Protein AF-A0A7S1RHA7-F1 (afdb_monomer_lite)

Structure (mmCIF, N/CA/C/O backbone):
data_AF-A0A7S1RHA7-F1
#
_entry.id   AF-A0A7S1RHA7-F1
#
loop_
_atom_site.group_PDB
_atom_site.id
_atom_site.type_symbol
_atom_site.label_atom_id
_atom_site.label_alt_id
_atom_site.label_comp_id
_atom_site.label_asym_id
_atom_site.label_entity_id
_atom_site.label_seq_id
_atom_site.pdbx_PDB_ins_code
_atom_site.Cartn_x
_atom_site.Cartn_y
_atom_site.Cartn_z
_atom_site.occupancy
_atom_site.B_iso_or_equiv
_atom_site.auth_seq_id
_atom_site.auth_comp_id
_atom_site.auth_asym_id
_atom_site.auth_atom_id
_atom_site.pdbx_PDB_model_num
ATOM 1 N N . SER A 1 1 ? 39.112 11.511 4.118 1.00 40.06 1 SER A N 1
ATOM 2 C CA . SER A 1 1 ? 37.981 11.022 3.308 1.00 40.06 1 SER A CA 1
ATOM 3 C C . SER A 1 1 ? 37.099 12.213 2.995 1.00 40.06 1 SER A C 1
ATOM 5 O O . SER A 1 1 ? 36.151 12.500 3.715 1.00 40.06 1 SER A O 1
ATOM 7 N N . GLU A 1 2 ? 37.478 12.974 1.974 1.00 27.86 2 GLU A N 1
ATOM 8 C CA . GLU A 1 2 ? 36.746 14.170 1.560 1.00 27.86 2 GLU A CA 1
ATOM 9 C C . GLU A 1 2 ? 35.748 13.812 0.462 1.00 27.86 2 GLU A C 1
ATOM 11 O O . GLU A 1 2 ? 36.103 13.224 -0.558 1.00 27.86 2 GLU A O 1
ATOM 16 N N . LYS A 1 3 ? 34.482 14.149 0.720 1.00 35.94 3 LYS A N 1
ATOM 17 C CA . LYS A 1 3 ? 33.436 14.277 -0.290 1.00 35.94 3 LYS A CA 1
ATOM 18 C C . LYS A 1 3 ? 33.749 15.511 -1.132 1.00 35.94 3 LYS A C 1
ATOM 20 O O . LYS A 1 3 ? 33.931 16.581 -0.562 1.00 35.94 3 LYS A O 1
ATOM 25 N N . ALA A 1 4 ? 33.718 15.375 -2.451 1.00 26.92 4 ALA A N 1
ATOM 26 C CA . ALA A 1 4 ? 33.567 16.513 -3.345 1.00 26.92 4 ALA A CA 1
ATOM 27 C C . ALA A 1 4 ? 32.155 16.472 -3.943 1.00 26.92 4 ALA A C 1
ATOM 29 O O . ALA A 1 4 ? 31.814 15.565 -4.703 1.00 26.92 4 ALA A O 1
ATOM 30 N N . GLU A 1 5 ? 31.328 17.433 -3.529 1.00 33.53 5 GLU A N 1
ATOM 31 C CA . GLU A 1 5 ? 30.130 17.862 -4.249 1.00 33.53 5 GLU A CA 1
ATOM 32 C C . GLU A 1 5 ? 30.554 18.414 -5.614 1.00 33.53 5 GLU A C 1
ATOM 34 O O . GLU A 1 5 ? 31.415 19.287 -5.689 1.00 33.53 5 GLU A O 1
ATOM 39 N N . ALA A 1 6 ? 29.948 17.919 -6.693 1.00 27.52 6 ALA A N 1
ATOM 40 C CA . ALA A 1 6 ? 30.066 18.539 -8.005 1.00 27.52 6 ALA A CA 1
ATOM 41 C C . ALA A 1 6 ? 28.875 19.482 -8.201 1.00 27.52 6 ALA A C 1
ATOM 43 O O . ALA A 1 6 ? 27.743 19.051 -8.428 1.00 27.52 6 ALA A O 1
ATOM 44 N N . THR A 1 7 ? 29.143 20.776 -8.073 1.00 29.00 7 THR A N 1
ATOM 45 C CA . THR A 1 7 ? 28.256 21.864 -8.473 1.00 29.00 7 THR A CA 1
ATOM 46 C C . THR A 1 7 ? 28.074 21.865 -9.989 1.00 29.00 7 THR A C 1
ATOM 48 O O . THR A 1 7 ? 29.026 21.742 -10.758 1.00 29.00 7 THR A O 1
ATOM 51 N N . ALA A 1 8 ? 26.822 22.012 -10.422 1.00 33.88 8 ALA A N 1
ATOM 52 C CA . ALA A 1 8 ? 26.479 22.254 -11.812 1.00 33.88 8 ALA A CA 1
ATOM 53 C C . ALA A 1 8 ? 26.854 23.695 -12.181 1.00 33.88 8 ALA A C 1
ATOM 55 O O . ALA A 1 8 ? 26.138 24.629 -11.828 1.00 33.88 8 ALA A O 1
ATOM 56 N N . GLU A 1 9 ? 27.951 23.872 -12.915 1.00 28.20 9 GLU A N 1
ATOM 57 C CA . GLU A 1 9 ? 28.200 25.096 -13.671 1.00 28.20 9 GLU A CA 1
ATOM 58 C C . GLU A 1 9 ? 28.134 24.824 -15.175 1.00 28.20 9 GLU A C 1
ATOM 60 O O . GLU A 1 9 ? 28.798 23.953 -15.737 1.00 28.20 9 GLU A O 1
ATOM 65 N N . SER A 1 10 ? 27.254 25.600 -15.802 1.00 39.56 10 SER A N 1
ATOM 66 C CA . SER A 1 10 ? 27.075 25.759 -17.236 1.00 39.56 10 SER A CA 1
ATOM 67 C C . SER A 1 10 ? 28.359 26.280 -17.880 1.00 39.56 10 SER A C 1
ATOM 69 O O . SER A 1 10 ? 28.857 27.326 -17.474 1.00 39.56 10 SER A O 1
ATOM 71 N N . LEU A 1 11 ? 28.802 25.645 -18.966 1.00 32.91 11 LEU A N 1
ATOM 72 C CA . LEU A 1 11 ? 29.669 26.280 -19.956 1.00 32.91 11 LEU A CA 1
ATOM 73 C C . LEU A 1 11 ? 29.315 25.774 -21.355 1.00 32.91 11 LEU A C 1
ATOM 75 O O . LEU A 1 11 ? 29.753 24.725 -21.825 1.00 32.91 11 LEU A O 1
ATOM 79 N N . VAL A 1 12 ? 28.462 26.572 -21.992 1.00 40.19 12 VAL A N 1
ATOM 80 C CA . VAL A 1 12 ? 28.358 26.698 -23.440 1.00 40.19 12 VAL A CA 1
ATOM 81 C C . VAL A 1 12 ? 29.678 27.302 -23.912 1.00 40.19 12 VAL A C 1
ATOM 83 O O . VAL A 1 12 ? 29.910 28.474 -23.660 1.00 40.19 12 VAL A O 1
ATOM 86 N N . ASP A 1 13 ? 30.547 26.504 -24.532 1.00 33.25 13 ASP A N 1
ATOM 87 C CA . ASP A 1 13 ? 31.394 26.955 -25.645 1.00 33.25 13 ASP A CA 1
ATOM 88 C C . ASP A 1 13 ? 32.198 25.793 -26.248 1.00 33.25 13 ASP A C 1
ATOM 90 O O . ASP A 1 13 ? 33.355 25.525 -25.938 1.00 33.25 13 ASP A O 1
ATOM 94 N N . ALA A 1 14 ? 31.558 25.114 -27.192 1.00 36.00 14 ALA A N 1
ATOM 95 C CA . ALA A 1 14 ? 32.201 24.662 -28.414 1.00 36.00 14 ALA A CA 1
ATOM 96 C C . ALA A 1 14 ? 31.172 24.899 -29.523 1.00 36.00 14 ALA A C 1
ATOM 98 O O . ALA A 1 14 ? 29.996 24.583 -29.348 1.00 36.00 14 ALA A O 1
ATOM 99 N N . LYS A 1 15 ? 31.583 25.515 -30.636 1.00 34.91 15 LYS A N 1
ATOM 100 C CA . LYS A 1 15 ? 30.740 25.868 -31.794 1.00 34.91 15 LYS A CA 1
ATOM 101 C C . LYS A 1 15 ? 30.152 24.632 -32.498 1.00 34.91 15 LYS A C 1
ATOM 103 O O . LYS A 1 15 ? 30.536 24.286 -33.609 1.00 34.91 15 LYS A O 1
ATOM 108 N N . GLY A 1 16 ? 29.198 23.994 -31.842 1.00 37.03 16 GLY A N 1
ATOM 109 C CA . GLY A 1 16 ? 28.430 22.840 -32.276 1.00 37.03 16 GLY A CA 1
ATOM 110 C C . GLY A 1 16 ? 27.328 22.647 -31.248 1.00 37.03 16 GLY A C 1
ATOM 111 O O . GLY A 1 16 ? 27.476 21.865 -30.316 1.00 37.03 16 GLY A O 1
ATOM 112 N N . GLY A 1 17 ? 26.266 23.452 -31.360 1.00 36.62 17 GLY A N 1
ATOM 113 C CA . GLY A 1 17 ? 25.117 23.383 -30.457 1.00 36.62 17 GLY A CA 1
ATOM 114 C C . GLY A 1 17 ? 24.523 21.975 -30.416 1.00 36.62 17 GLY A C 1
ATOM 115 O O . GLY A 1 17 ? 24.799 21.165 -31.296 1.00 36.62 17 GLY A O 1
ATOM 116 N N . LEU A 1 18 ? 23.681 21.706 -29.414 1.00 44.22 18 LEU A N 1
ATOM 117 C CA . LEU A 1 18 ? 23.005 20.422 -29.163 1.00 44.22 18 LEU A CA 1
ATOM 118 C C . LEU A 1 18 ? 22.570 19.655 -30.436 1.00 44.22 18 LEU A C 1
ATOM 120 O O . LEU A 1 18 ? 22.634 18.432 -30.451 1.00 44.22 18 LEU A O 1
ATOM 124 N N . GLY A 1 19 ? 22.193 20.358 -31.512 1.00 44.50 19 GLY A N 1
ATOM 125 C CA . GLY A 1 19 ? 21.881 19.778 -32.823 1.00 44.50 19 GLY A CA 1
ATOM 126 C C . GLY A 1 19 ? 23.004 18.954 -33.477 1.00 44.50 19 GLY A C 1
ATOM 127 O O . GLY A 1 19 ? 22.712 17.906 -34.036 1.00 44.50 19 GLY A O 1
ATOM 128 N N . ALA A 1 20 ? 24.279 19.337 -33.348 1.00 51.38 20 ALA A N 1
ATOM 129 C CA . ALA A 1 20 ? 25.404 18.595 -33.935 1.00 51.38 20 ALA A CA 1
ATOM 130 C C . ALA A 1 20 ? 25.701 17.271 -33.204 1.00 51.38 20 ALA A C 1
ATOM 132 O O . ALA A 1 20 ? 26.207 16.325 -33.804 1.00 51.38 20 ALA A O 1
ATOM 133 N N . ALA A 1 21 ? 25.373 17.183 -31.910 1.00 54.41 21 ALA A N 1
ATOM 134 C CA . ALA A 1 21 ? 25.526 15.950 -31.140 1.00 54.41 21 ALA A CA 1
ATOM 135 C C . ALA A 1 21 ? 24.436 14.919 -31.484 1.00 54.41 21 ALA A C 1
ATOM 137 O O . ALA A 1 21 ? 24.704 13.720 -31.470 1.00 54.41 21 ALA A O 1
ATOM 138 N N . VAL A 1 22 ? 23.223 15.361 -31.835 1.00 58.31 22 VAL A N 1
ATOM 139 C CA . VAL A 1 22 ? 22.115 14.461 -32.211 1.00 58.31 22 VAL A CA 1
ATOM 140 C C . VAL A 1 22 ? 22.408 13.722 -33.522 1.00 58.31 22 VAL A C 1
ATOM 142 O O . VAL A 1 22 ? 22.083 12.541 -33.638 1.00 58.31 22 VAL A O 1
ATOM 145 N N . ASP A 1 23 ? 23.101 14.362 -34.466 1.00 66.88 23 ASP A N 1
ATOM 146 C CA . ASP A 1 23 ? 23.472 13.753 -35.753 1.00 66.88 23 ASP A CA 1
ATOM 147 C C . ASP A 1 23 ? 24.528 12.638 -35.629 1.00 66.88 23 ASP A C 1
ATOM 149 O O . ASP A 1 23 ? 24.668 11.804 -36.528 1.00 66.88 23 ASP A O 1
ATOM 153 N N . LEU A 1 24 ? 25.235 12.567 -34.495 1.00 72.06 24 LEU A N 1
ATOM 154 C CA . LEU A 1 24 ? 26.227 11.529 -34.191 1.00 72.06 24 LEU A CA 1
ATOM 155 C C . LEU A 1 24 ? 25.639 10.311 -33.460 1.00 72.06 24 LEU A C 1
ATOM 157 O O . LEU A 1 24 ? 26.327 9.296 -33.324 1.00 72.06 24 LEU A O 1
ATOM 161 N N . ALA A 1 25 ? 24.389 10.384 -32.991 1.00 81.31 25 ALA A N 1
ATOM 162 C CA . ALA A 1 25 ? 23.770 9.312 -32.220 1.00 81.31 25 ALA A CA 1
ATOM 163 C C . ALA A 1 25 ? 23.576 8.041 -33.077 1.00 81.31 25 ALA A C 1
ATOM 165 O O . ALA A 1 25 ? 23.012 8.123 -34.180 1.00 81.31 25 ALA A O 1
ATOM 166 N N . PRO A 1 26 ? 23.961 6.845 -32.585 1.00 85.75 26 PRO A N 1
ATOM 167 C CA . PRO A 1 26 ? 23.603 5.590 -33.240 1.00 85.75 26 PRO A CA 1
ATOM 168 C C . PRO A 1 26 ? 22.083 5.456 -33.402 1.00 85.75 26 PRO A C 1
ATOM 170 O O . PRO A 1 26 ? 21.297 6.091 -32.693 1.00 85.75 26 PRO A O 1
ATOM 173 N N . GLU A 1 27 ? 21.639 4.632 -34.349 1.00 84.12 27 GLU A N 1
ATOM 174 C CA . GLU A 1 27 ? 20.218 4.559 -34.698 1.00 84.12 27 GLU A CA 1
ATOM 175 C C . GLU A 1 27 ? 19.321 4.169 -33.502 1.00 84.12 27 GLU A C 1
ATOM 177 O O . GLU A 1 27 ? 19.431 3.093 -32.898 1.00 84.12 27 GLU A O 1
ATOM 182 N N . GLY A 1 28 ? 18.388 5.063 -33.164 1.00 83.75 28 GLY A N 1
ATOM 183 C CA . GLY A 1 28 ? 17.438 4.893 -32.065 1.00 83.75 28 GLY A CA 1
ATOM 184 C C . GLY A 1 28 ? 18.020 5.090 -30.663 1.00 83.75 28 GLY A C 1
ATOM 185 O O . GLY A 1 28 ? 17.359 4.711 -29.702 1.00 83.75 28 GLY A O 1
ATOM 186 N N . PHE A 1 29 ? 19.231 5.635 -30.527 1.00 90.31 29 PHE A N 1
ATOM 187 C CA . PHE A 1 29 ? 19.766 6.058 -29.233 1.00 90.31 29 PHE A CA 1
ATOM 188 C C . PHE A 1 29 ? 19.339 7.496 -28.916 1.00 90.31 29 PHE A C 1
ATOM 190 O O . PHE A 1 29 ? 19.360 8.367 -29.785 1.00 90.31 29 PHE A O 1
ATOM 197 N N . ALA A 1 30 ? 18.980 7.745 -27.658 1.00 86.38 30 ALA A N 1
ATOM 198 C CA . ALA A 1 30 ? 18.645 9.064 -27.140 1.00 86.38 30 ALA A CA 1
ATOM 199 C C . ALA A 1 30 ? 19.872 9.718 -26.490 1.00 86.38 30 ALA A C 1
ATOM 201 O O . ALA A 1 30 ? 20.649 9.057 -25.798 1.00 86.38 30 ALA A O 1
ATOM 202 N N . ALA A 1 31 ? 20.046 11.026 -26.692 1.00 86.81 31 ALA A N 1
ATOM 203 C CA . ALA A 1 31 ? 21.064 11.795 -25.983 1.00 86.81 31 ALA A CA 1
ATOM 204 C C . ALA A 1 31 ? 20.721 11.867 -24.489 1.00 86.81 31 ALA A C 1
ATOM 206 O O . ALA A 1 31 ? 19.584 12.160 -24.127 1.00 86.81 31 ALA A O 1
ATOM 207 N N . THR A 1 32 ? 21.703 11.620 -23.621 1.00 83.19 32 THR A N 1
ATOM 208 C CA . THR A 1 32 ? 21.490 11.669 -22.161 1.00 83.19 32 THR A CA 1
ATOM 209 C C . THR A 1 32 ? 21.756 13.052 -21.564 1.00 83.19 32 THR A C 1
ATOM 211 O O . THR A 1 32 ? 21.406 13.303 -20.417 1.00 83.19 32 THR A O 1
ATOM 214 N N . GLY A 1 33 ? 22.409 13.943 -22.321 1.00 83.44 33 GLY A N 1
ATOM 215 C CA . GLY A 1 33 ? 22.937 15.213 -21.812 1.00 83.44 33 GLY A CA 1
ATOM 216 C C . GLY A 1 33 ? 24.228 15.068 -20.994 1.00 83.44 33 GLY A C 1
ATOM 217 O O . GLY A 1 33 ? 24.794 16.075 -20.581 1.00 83.44 33 GLY A O 1
ATOM 218 N N . LEU A 1 34 ? 24.717 13.841 -20.787 1.00 85.31 34 LEU A N 1
ATOM 219 C CA . LEU A 1 34 ? 25.977 13.558 -20.102 1.00 85.31 34 LEU A CA 1
ATOM 220 C C . LEU A 1 34 ? 27.143 13.466 -21.097 1.00 85.31 34 LEU A C 1
ATOM 222 O O . LEU A 1 34 ? 26.954 13.170 -22.281 1.00 85.31 34 LEU A O 1
ATOM 226 N N . SER A 1 35 ? 28.365 13.663 -20.597 1.00 89.31 35 SER A N 1
ATOM 227 C CA . SER A 1 35 ? 29.601 13.445 -21.352 1.00 89.31 35 SER A CA 1
ATOM 228 C C . SER A 1 35 ? 30.632 12.676 -20.531 1.00 89.31 35 SER A C 1
ATOM 230 O O . SER A 1 35 ? 30.787 12.955 -19.344 1.00 89.31 35 SER A O 1
ATOM 232 N N . ALA A 1 36 ? 31.375 11.775 -21.167 1.00 88.25 36 ALA A N 1
ATOM 233 C CA . ALA A 1 36 ? 32.565 11.151 -20.597 1.00 88.25 36 ALA A CA 1
ATOM 234 C C . ALA A 1 36 ? 33.828 11.897 -21.047 1.00 88.25 36 ALA A C 1
ATOM 236 O O . ALA A 1 36 ? 33.924 12.322 -22.198 1.00 88.25 36 ALA A O 1
ATOM 237 N N . GLU A 1 37 ? 34.809 12.034 -20.160 1.00 91.75 37 GLU A N 1
ATOM 238 C CA . GLU A 1 37 ? 36.133 12.530 -20.531 1.00 91.75 37 GLU A CA 1
ATOM 239 C C . GLU A 1 37 ? 37.007 11.369 -20.998 1.00 91.75 37 GLU A C 1
ATOM 241 O O . GLU A 1 37 ? 37.151 10.355 -20.317 1.00 91.75 37 GLU A O 1
ATOM 246 N N . PHE A 1 38 ? 37.591 11.522 -22.178 1.00 86.81 38 PHE A N 1
ATOM 247 C CA . PHE A 1 38 ? 38.566 10.600 -22.734 1.00 86.81 38 PHE A CA 1
ATOM 248 C C . PHE A 1 38 ? 39.895 11.327 -22.865 1.00 86.81 38 PHE A C 1
ATOM 250 O O . PHE A 1 38 ? 39.944 12.433 -23.409 1.00 86.81 38 PHE A O 1
ATOM 257 N N . SER A 1 39 ? 40.969 10.691 -22.408 1.00 89.88 39 SER A N 1
ATOM 258 C CA . SER A 1 39 ? 42.324 11.183 -22.613 1.00 89.88 39 SER A CA 1
ATOM 259 C C . SER A 1 39 ? 43.153 10.163 -23.378 1.00 89.88 39 SER A C 1
ATOM 261 O O . SER A 1 39 ? 43.145 8.976 -23.060 1.00 89.88 39 SER A O 1
ATOM 263 N N . ASP A 1 40 ? 43.903 10.647 -24.363 1.00 86.25 40 ASP A N 1
ATOM 264 C CA . ASP A 1 40 ? 44.905 9.877 -25.105 1.00 86.25 40 ASP A CA 1
ATOM 265 C C . ASP A 1 40 ? 46.318 10.009 -24.497 1.00 86.25 40 ASP A C 1
ATOM 267 O O . ASP A 1 40 ? 47.311 9.613 -25.109 1.00 86.25 40 ASP A O 1
ATOM 271 N N . GLY A 1 41 ? 46.423 10.604 -23.302 1.00 89.19 41 GLY A N 1
ATOM 272 C CA . GLY A 1 41 ? 47.686 10.908 -22.627 1.00 89.19 41 GLY A CA 1
ATOM 273 C C . GLY A 1 41 ? 48.373 12.197 -23.097 1.00 89.19 41 GLY A C 1
ATOM 274 O O . GLY A 1 41 ? 49.409 12.557 -22.541 1.00 89.19 41 GLY A O 1
ATOM 275 N N . ARG A 1 42 ? 47.824 12.910 -24.090 1.00 89.56 42 ARG A N 1
ATOM 276 C CA . ARG A 1 42 ? 48.322 14.220 -24.567 1.00 89.56 42 ARG A CA 1
ATOM 277 C C . ARG A 1 42 ? 47.267 15.315 -24.501 1.00 89.56 42 ARG A C 1
ATOM 279 O O . ARG A 1 42 ? 47.602 16.486 -24.349 1.00 89.56 42 ARG A O 1
ATOM 286 N N . SER A 1 43 ? 46.007 14.935 -24.635 1.00 89.44 43 SER A N 1
ATOM 287 C CA . SER A 1 43 ? 44.852 15.815 -24.610 1.00 89.44 43 SER A CA 1
ATOM 288 C C . SER A 1 43 ? 43.681 15.126 -23.914 1.00 89.44 43 SER A C 1
ATOM 290 O O . SER A 1 43 ? 43.687 13.909 -23.713 1.00 89.44 43 SER A O 1
ATOM 292 N N . THR A 1 44 ? 42.675 15.913 -23.543 1.00 91.06 44 THR A N 1
ATOM 293 C CA . THR A 1 44 ? 41.402 15.409 -23.026 1.00 91.06 44 THR A CA 1
ATOM 294 C C . THR A 1 44 ? 40.284 15.941 -23.907 1.00 91.06 44 THR A C 1
ATOM 296 O O . THR A 1 44 ? 40.265 17.121 -24.253 1.00 91.06 44 THR A O 1
ATOM 299 N N . SER A 1 45 ? 39.358 15.067 -24.285 1.00 88.38 45 SER A N 1
ATOM 300 C CA . SER A 1 45 ? 38.183 15.381 -25.097 1.00 88.38 45 SER A CA 1
ATOM 301 C C . SER A 1 45 ? 36.918 14.878 -24.408 1.00 88.38 45 SER A C 1
ATOM 303 O O . SER A 1 45 ? 36.940 13.847 -23.737 1.00 88.38 45 SER A O 1
ATOM 305 N N . LYS A 1 46 ? 35.800 15.589 -24.589 1.00 89.88 46 LYS A N 1
ATOM 306 C CA . LYS A 1 46 ? 34.491 15.185 -24.059 1.00 89.88 46 LYS A CA 1
ATOM 307 C C . LYS A 1 46 ? 33.699 14.417 -25.112 1.00 89.88 46 LYS A C 1
ATOM 309 O O . LYS A 1 46 ? 33.459 14.925 -26.204 1.00 89.88 46 LYS A O 1
ATOM 314 N N . PHE A 1 47 ? 33.266 13.215 -24.758 1.00 91.12 47 PHE A N 1
ATOM 315 C CA . PHE A 1 47 ? 32.443 12.341 -25.584 1.00 91.12 47 PHE A CA 1
ATOM 316 C C . PHE A 1 47 ? 30.997 12.389 -25.087 1.00 91.12 47 PHE A C 1
ATOM 318 O O . PHE A 1 47 ? 30.767 12.076 -23.919 1.00 91.12 47 PHE A O 1
ATOM 325 N N . PRO A 1 48 ? 30.012 12.765 -25.921 1.00 90.44 48 PRO A N 1
ATOM 326 C CA . PRO A 1 48 ? 28.609 12.718 -25.523 1.00 90.44 48 PRO A CA 1
ATOM 327 C C . PRO A 1 48 ? 28.154 11.273 -25.280 1.00 90.44 48 PRO A C 1
ATOM 329 O O . PRO A 1 48 ? 28.535 10.359 -26.013 1.00 90.44 48 PRO A O 1
ATOM 332 N N . ILE A 1 49 ? 27.319 11.071 -24.261 1.00 90.06 49 ILE A N 1
ATOM 333 C CA . ILE A 1 49 ? 26.756 9.761 -23.919 1.00 90.06 49 ILE A CA 1
ATOM 334 C C . ILE A 1 49 ? 25.343 9.647 -24.488 1.00 90.06 49 ILE A C 1
ATOM 336 O O . ILE A 1 49 ? 24.463 10.468 -24.200 1.00 90.06 49 ILE A O 1
ATOM 340 N N . PHE A 1 50 ? 25.110 8.570 -25.234 1.00 91.50 50 PHE A N 1
ATOM 341 C CA . PHE A 1 50 ? 23.796 8.194 -25.741 1.00 91.50 50 PHE A CA 1
ATOM 342 C C . PHE A 1 50 ? 23.346 6.877 -25.113 1.00 91.50 50 PHE A C 1
ATOM 344 O O . PHE A 1 50 ? 24.170 6.007 -24.830 1.00 91.50 50 PHE A O 1
ATOM 351 N N . ARG A 1 51 ? 22.038 6.712 -24.923 1.00 88.19 51 ARG A N 1
ATOM 352 C CA . ARG A 1 51 ? 21.442 5.518 -24.319 1.00 88.19 51 ARG A CA 1
ATOM 353 C C . ARG A 1 51 ? 20.332 4.957 -25.198 1.00 88.19 51 ARG A C 1
ATOM 355 O O . ARG A 1 51 ? 19.541 5.705 -25.770 1.00 88.19 51 ARG A O 1
ATOM 362 N N . LYS A 1 52 ? 20.260 3.632 -25.260 1.00 87.50 52 LYS A N 1
ATOM 363 C CA . LYS A 1 52 ? 19.131 2.879 -25.800 1.00 87.50 52 LYS A CA 1
ATOM 364 C C . LYS A 1 52 ? 18.938 1.643 -24.944 1.00 87.50 52 LYS A C 1
ATOM 366 O O . LYS A 1 52 ? 19.906 0.936 -24.674 1.00 87.50 52 LYS A O 1
ATOM 371 N N . ASP A 1 53 ? 17.699 1.398 -24.551 1.00 82.50 53 ASP A N 1
ATOM 372 C CA . ASP A 1 53 ? 17.340 0.182 -23.838 1.00 82.50 53 ASP A CA 1
ATOM 373 C C . ASP A 1 53 ? 17.003 -0.903 -24.869 1.00 82.50 53 ASP A C 1
ATOM 375 O O . ASP A 1 53 ? 16.377 -0.637 -25.901 1.00 82.50 53 ASP A O 1
ATOM 379 N N . PHE A 1 54 ? 17.455 -2.127 -24.612 1.00 78.12 54 PHE A N 1
ATOM 380 C CA . PHE A 1 54 ? 17.220 -3.275 -25.479 1.00 78.12 54 PHE A CA 1
ATOM 381 C C . PHE A 1 54 ? 16.518 -4.377 -24.696 1.00 78.12 54 PHE A C 1
ATOM 383 O O . PHE A 1 54 ? 16.799 -4.602 -23.524 1.00 78.12 54 PHE A O 1
ATOM 390 N N . THR A 1 55 ? 15.638 -5.117 -25.367 1.00 69.56 55 THR A N 1
ATOM 391 C CA . THR A 1 55 ? 15.110 -6.367 -24.814 1.00 69.56 55 THR A CA 1
ATOM 392 C C . THR A 1 55 ? 16.215 -7.415 -24.722 1.00 69.56 55 THR A C 1
ATOM 394 O O . THR A 1 55 ? 17.088 -7.461 -25.591 1.00 69.56 55 THR A O 1
ATOM 397 N N . ALA A 1 56 ? 16.127 -8.306 -23.730 1.00 66.88 56 ALA A N 1
ATOM 398 C CA . ALA A 1 56 ? 17.041 -9.436 -23.596 1.00 66.88 56 ALA A CA 1
ATOM 399 C C . ALA A 1 56 ? 17.145 -10.245 -24.903 1.00 66.88 56 ALA A C 1
ATOM 401 O O . ALA A 1 56 ? 16.136 -10.535 -25.554 1.00 66.88 56 ALA A O 1
ATOM 402 N N . GLY A 1 57 ? 18.372 -10.611 -25.278 1.00 75.19 57 GLY A N 1
ATOM 403 C CA . GLY A 1 57 ? 18.668 -11.343 -26.507 1.00 75.19 57 GLY A CA 1
ATOM 404 C C . GLY A 1 57 ? 19.823 -10.731 -27.296 1.00 75.19 57 GLY A C 1
ATOM 405 O O . GLY A 1 57 ? 20.627 -9.963 -26.772 1.00 75.19 57 GLY A O 1
ATOM 406 N N . GLN A 1 58 ? 19.925 -11.096 -28.577 1.00 85.62 58 GLN A N 1
ATOM 407 C CA . GLN A 1 58 ? 20.971 -10.564 -29.444 1.00 85.62 58 GLN A CA 1
ATOM 408 C C . GLN A 1 58 ? 20.692 -9.095 -29.786 1.00 85.62 58 GLN A C 1
ATOM 410 O O . GLN A 1 58 ? 19.743 -8.783 -30.502 1.00 85.62 58 GLN A O 1
ATOM 415 N N . VAL A 1 59 ? 21.572 -8.205 -29.329 1.00 87.50 59 VAL A N 1
ATOM 416 C CA . VAL A 1 59 ? 21.513 -6.770 -29.618 1.00 87.50 59 VAL A CA 1
ATOM 417 C C . VAL A 1 59 ? 22.338 -6.439 -30.860 1.00 87.50 59 VAL A C 1
ATOM 419 O O . VAL A 1 59 ? 23.491 -6.852 -30.983 1.00 87.50 59 VAL A O 1
ATOM 422 N N . ARG A 1 60 ? 21.749 -5.676 -31.789 1.00 89.38 60 ARG A N 1
ATOM 423 C CA . ARG A 1 60 ? 22.431 -5.123 -32.967 1.00 89.38 60 ARG A CA 1
ATOM 424 C C . ARG A 1 60 ? 22.030 -3.663 -33.156 1.00 89.38 60 ARG A C 1
ATOM 426 O O . ARG A 1 60 ? 20.852 -3.326 -33.068 1.00 89.38 60 ARG A O 1
ATOM 433 N N . PHE A 1 61 ? 23.004 -2.812 -33.443 1.00 90.75 61 PHE A N 1
ATOM 434 C CA . PHE A 1 61 ? 22.799 -1.423 -33.844 1.00 90.75 61 PHE A CA 1
ATOM 435 C C . PHE A 1 61 ? 23.948 -0.984 -34.753 1.00 90.75 61 PHE A C 1
ATOM 437 O O . PHE A 1 61 ? 24.983 -1.650 -34.819 1.00 90.75 61 PHE A O 1
ATOM 444 N N . GLN A 1 62 ? 23.751 0.120 -35.470 1.00 88.81 62 GLN A N 1
ATOM 445 C CA . GLN A 1 62 ? 24.748 0.683 -36.372 1.00 88.81 62 GLN A CA 1
ATOM 446 C C . GLN A 1 62 ? 25.038 2.136 -35.999 1.00 88.81 62 GLN A C 1
ATOM 448 O O . GLN A 1 62 ? 24.141 2.898 -35.625 1.00 88.81 62 GLN A O 1
ATOM 453 N N . PHE A 1 63 ? 26.309 2.513 -36.113 1.00 88.06 63 PHE A N 1
ATOM 454 C CA . PHE A 1 63 ? 26.712 3.912 -36.114 1.00 88.06 63 PHE A CA 1
ATOM 455 C C . PHE A 1 63 ? 26.370 4.519 -37.475 1.00 88.06 63 PHE A C 1
ATOM 457 O O . PHE A 1 63 ? 26.549 3.871 -38.505 1.00 88.06 63 PHE A O 1
ATOM 464 N N . ARG A 1 64 ? 25.885 5.765 -37.489 1.00 87.06 64 ARG A N 1
ATOM 465 C CA . ARG A 1 64 ? 25.460 6.442 -38.729 1.00 87.06 64 ARG A CA 1
ATOM 466 C C . ARG A 1 64 ? 26.624 6.778 -39.662 1.00 87.06 64 ARG A C 1
ATOM 468 O O . ARG A 1 64 ? 26.425 6.957 -40.857 1.00 87.06 64 ARG A O 1
ATOM 475 N N . GLN A 1 65 ? 27.827 6.870 -39.109 1.00 85.56 65 GLN A N 1
ATOM 476 C CA . GLN A 1 65 ? 29.064 7.119 -39.832 1.00 85.56 65 GLN A CA 1
ATOM 477 C C . GLN A 1 65 ? 30.253 6.562 -39.037 1.00 85.56 65 GLN A C 1
ATOM 479 O O . GLN A 1 65 ? 30.113 6.333 -37.832 1.00 85.56 65 GLN A O 1
ATOM 484 N N . PRO A 1 66 ? 31.422 6.357 -39.669 1.00 87.31 66 PRO A N 1
ATOM 485 C CA . PRO A 1 66 ? 32.639 5.990 -38.954 1.00 87.31 66 PRO A CA 1
ATOM 486 C C . PRO A 1 66 ? 32.972 7.027 -37.876 1.00 87.31 66 PRO A C 1
ATOM 488 O O . PRO A 1 66 ? 33.082 8.218 -38.163 1.00 87.31 66 PRO A O 1
ATOM 491 N N . CYS A 1 67 ? 33.136 6.582 -36.633 1.00 86.31 67 CYS A N 1
ATOM 492 C CA . CYS A 1 67 ? 33.504 7.444 -35.517 1.00 86.31 67 CYS A CA 1
ATOM 493 C C . CYS A 1 67 ? 34.336 6.681 -34.483 1.00 86.31 67 CYS A C 1
ATOM 495 O O . CYS A 1 67 ? 34.361 5.450 -34.458 1.00 86.31 67 CYS A O 1
ATOM 497 N N . PHE A 1 68 ? 35.031 7.429 -33.627 1.00 84.62 68 PHE A N 1
ATOM 498 C CA . PHE A 1 68 ? 35.667 6.877 -32.438 1.00 84.62 68 PHE A CA 1
ATOM 499 C C . PHE A 1 68 ? 34.627 6.844 -31.314 1.00 84.62 68 PHE A C 1
ATOM 501 O O . PHE A 1 68 ? 34.096 7.890 -30.943 1.00 84.62 68 PHE A O 1
ATOM 508 N N . ALA A 1 69 ? 34.293 5.657 -30.810 1.00 88.69 69 ALA A N 1
ATOM 509 C CA . ALA A 1 69 ? 33.239 5.485 -29.816 1.00 88.69 69 ALA A CA 1
ATOM 510 C C . ALA A 1 69 ? 33.559 4.343 -28.847 1.00 88.69 69 ALA A C 1
ATOM 512 O O . ALA A 1 69 ? 34.116 3.317 -29.238 1.00 88.69 69 ALA A O 1
ATOM 513 N N . GLY A 1 70 ? 33.156 4.516 -27.588 1.00 89.06 70 GLY A N 1
ATOM 514 C CA . GLY A 1 70 ? 33.063 3.434 -26.612 1.00 89.06 70 GLY A CA 1
ATOM 515 C C . GLY A 1 70 ? 31.644 2.870 -26.587 1.00 89.06 70 GLY A C 1
ATOM 516 O O . GLY A 1 70 ? 30.677 3.630 -26.619 1.00 89.06 70 GLY A O 1
ATOM 517 N N . VAL A 1 71 ? 31.515 1.545 -26.524 1.00 91.06 71 VAL A N 1
ATOM 518 C CA . VAL A 1 71 ? 30.227 0.867 -26.327 1.00 91.06 71 VAL A CA 1
ATOM 519 C C . VAL A 1 71 ? 30.241 0.208 -24.959 1.00 91.06 71 VAL A C 1
ATOM 521 O O . VAL A 1 71 ? 31.081 -0.647 -24.689 1.00 91.06 71 VAL A O 1
ATOM 524 N N . PHE A 1 72 ? 29.284 0.588 -24.120 1.00 87.81 72 PHE A N 1
ATOM 525 C CA . PHE A 1 72 ? 29.063 -0.017 -22.815 1.00 87.81 72 PHE A CA 1
ATOM 526 C C . PHE A 1 72 ? 27.749 -0.788 -22.872 1.00 87.81 72 PHE A C 1
ATOM 528 O O . PHE A 1 72 ? 26.694 -0.206 -23.125 1.00 87.81 72 PHE A O 1
ATOM 535 N N . ALA A 1 73 ? 27.821 -2.100 -22.674 1.00 86.19 73 ALA A N 1
ATOM 536 C CA . ALA A 1 73 ? 26.647 -2.918 -22.419 1.00 86.19 73 ALA A CA 1
ATOM 537 C C . ALA A 1 73 ? 26.503 -3.029 -20.904 1.00 86.19 73 ALA A C 1
ATOM 539 O O . ALA A 1 73 ? 27.375 -3.587 -20.241 1.00 86.19 73 ALA A O 1
ATOM 540 N N . MET A 1 74 ? 25.434 -2.450 -20.371 1.00 77.50 74 MET A N 1
ATOM 541 C CA . MET A 1 74 ? 25.107 -2.535 -18.954 1.00 77.50 74 MET A CA 1
ATOM 542 C C . MET A 1 74 ? 23.833 -3.351 -18.805 1.00 77.50 74 MET A C 1
ATOM 544 O O . MET A 1 74 ? 22.952 -3.289 -19.668 1.00 77.50 74 MET A O 1
ATOM 548 N N . GLU A 1 75 ? 23.742 -4.106 -17.718 1.00 71.19 75 GLU A N 1
ATOM 549 C CA . GLU A 1 75 ? 22.461 -4.649 -17.297 1.00 71.19 75 GLU A CA 1
ATOM 550 C C . GLU A 1 75 ? 21.518 -3.478 -17.009 1.00 71.19 75 GLU A C 1
ATOM 552 O O . GLU A 1 75 ? 21.926 -2.439 -16.485 1.00 71.19 75 GLU A O 1
ATOM 557 N N . GLN A 1 76 ? 20.275 -3.596 -17.463 1.00 66.94 76 GLN A N 1
ATOM 558 C CA . GLN A 1 76 ? 19.306 -2.542 -17.238 1.00 66.94 76 GLN A CA 1
ATOM 559 C C . GLN A 1 76 ? 18.856 -2.637 -15.783 1.00 66.94 76 GLN A C 1
ATOM 561 O O . GLN A 1 76 ? 18.078 -3.524 -15.439 1.00 66.94 76 GLN A O 1
ATOM 566 N N . ASP A 1 77 ? 19.361 -1.731 -14.946 1.00 66.44 77 ASP A N 1
ATOM 567 C CA . ASP A 1 77 ? 18.998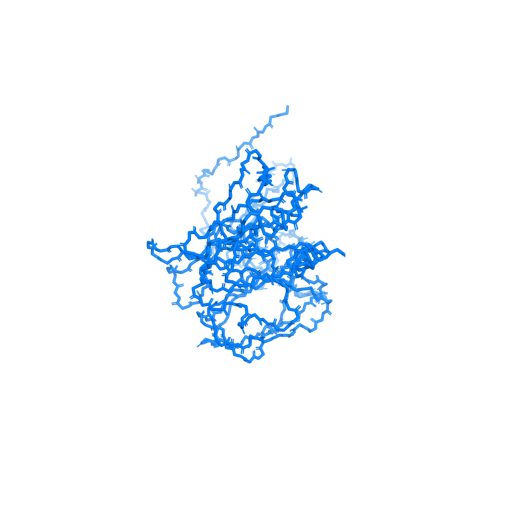 -1.682 -13.533 1.00 66.44 77 ASP A CA 1
ATOM 568 C C . ASP A 1 77 ? 17.476 -1.567 -13.359 1.00 66.44 77 ASP A C 1
ATOM 570 O O . ASP A 1 77 ? 16.807 -0.743 -13.997 1.00 66.44 77 ASP A O 1
ATOM 574 N N . GLY A 1 78 ? 16.939 -2.388 -12.458 1.00 75.88 78 GLY A N 1
ATOM 575 C CA . GLY A 1 78 ? 15.533 -2.382 -12.079 1.00 75.88 78 GLY A CA 1
ATOM 576 C C . GLY A 1 78 ? 14.645 -3.334 -12.878 1.00 75.88 78 GLY A C 1
ATOM 577 O O . GLY A 1 78 ? 15.073 -4.117 -13.726 1.00 75.88 78 GLY A O 1
ATOM 578 N N . VAL A 1 79 ? 13.354 -3.280 -12.569 1.00 88.38 79 VAL A N 1
ATOM 579 C CA . VAL A 1 79 ? 12.371 -4.240 -13.078 1.00 88.38 79 VAL A CA 1
ATOM 580 C C . VAL A 1 79 ? 12.135 -4.085 -14.572 1.00 88.38 79 VAL A C 1
ATOM 582 O O . VAL A 1 79 ? 11.784 -3.005 -15.046 1.00 88.38 79 VAL A O 1
ATOM 585 N N . GLN A 1 80 ? 12.194 -5.198 -15.301 1.00 87.88 80 GLN A N 1
ATOM 586 C CA . GLN A 1 80 ? 11.820 -5.248 -16.710 1.00 87.88 80 GLN A CA 1
ATOM 587 C C . GLN A 1 80 ? 10.461 -5.931 -16.886 1.00 87.88 80 GLN A C 1
ATOM 589 O O . GLN A 1 80 ? 10.274 -7.088 -16.498 1.00 87.88 80 GLN A O 1
ATOM 594 N N . ILE A 1 81 ? 9.521 -5.218 -17.512 1.00 92.69 81 ILE A N 1
ATOM 595 C CA . ILE A 1 81 ? 8.206 -5.736 -17.910 1.00 92.69 81 ILE A CA 1
ATOM 596 C C . ILE A 1 81 ? 7.857 -5.291 -19.331 1.00 92.69 81 ILE A C 1
ATOM 598 O O . ILE A 1 81 ? 8.293 -4.235 -19.787 1.00 92.69 81 ILE A O 1
ATOM 602 N N . ARG A 1 82 ? 7.050 -6.087 -20.032 1.00 92.31 82 ARG A N 1
ATOM 603 C CA . ARG A 1 82 ? 6.515 -5.766 -21.367 1.00 92.31 82 ARG A CA 1
ATOM 604 C C . ARG A 1 82 ? 5.078 -6.260 -21.526 1.00 92.31 82 ARG A C 1
ATOM 606 O O . ARG A 1 82 ? 4.511 -6.791 -20.580 1.00 92.31 82 ARG A O 1
ATOM 613 N N . ASP A 1 83 ? 4.511 -6.112 -22.724 1.00 92.88 83 ASP A N 1
ATOM 614 C CA . ASP A 1 83 ? 3.179 -6.629 -23.080 1.00 92.88 83 ASP A CA 1
ATOM 615 C C . ASP A 1 83 ? 2.099 -6.208 -22.069 1.00 92.88 83 ASP A C 1
ATOM 617 O O . ASP A 1 83 ? 1.272 -7.010 -21.638 1.00 92.88 83 ASP A O 1
ATOM 621 N N . VAL A 1 84 ? 2.164 -4.949 -21.627 1.00 94.25 84 VAL A N 1
ATOM 622 C CA . VAL A 1 84 ? 1.284 -4.422 -20.585 1.00 94.25 84 VAL A CA 1
ATOM 623 C C . VAL A 1 84 ? -0.154 -4.385 -21.096 1.00 94.25 84 VAL A C 1
ATOM 625 O O . VAL A 1 84 ? -0.448 -3.805 -22.142 1.00 94.25 84 VAL A O 1
ATOM 628 N N . ILE A 1 85 ? -1.053 -4.975 -20.318 1.00 92.81 85 ILE A N 1
ATOM 629 C CA . ILE A 1 85 ? -2.500 -4.948 -20.507 1.00 92.81 85 ILE A CA 1
ATOM 630 C C . ILE A 1 85 ? -3.080 -4.166 -19.330 1.00 92.81 85 ILE A C 1
ATOM 632 O O . ILE A 1 85 ? -2.696 -4.380 -18.179 1.00 92.81 85 ILE A O 1
ATOM 636 N N . GLN A 1 86 ? -3.977 -3.226 -19.602 1.00 89.88 86 GLN A N 1
ATOM 637 C CA . GLN A 1 86 ? -4.628 -2.423 -18.571 1.00 89.88 86 GLN A CA 1
ATOM 638 C C . GLN A 1 86 ? -6.116 -2.336 -18.870 1.00 89.88 86 GLN A C 1
ATOM 640 O O . GLN A 1 86 ? -6.514 -1.875 -19.942 1.00 89.88 86 GLN A O 1
ATOM 645 N N . SER A 1 87 ? -6.931 -2.718 -17.893 1.00 90.94 87 SER A N 1
ATOM 646 C CA . SER A 1 87 ? -8.348 -2.388 -17.878 1.00 90.94 87 SER A CA 1
ATOM 647 C C . SER A 1 87 ? -8.519 -1.089 -17.102 1.00 90.94 87 SER A C 1
ATOM 649 O O . SER A 1 87 ? -8.414 -1.058 -15.876 1.00 90.94 87 SER A O 1
ATOM 651 N N . SER A 1 88 ? -8.681 0.018 -17.822 1.00 88.88 88 SER A N 1
ATOM 652 C CA . SER A 1 88 ? -8.803 1.343 -17.220 1.00 88.88 88 SER A CA 1
ATOM 653 C C . SER A 1 88 ? -9.670 2.259 -18.074 1.00 88.88 88 SER A C 1
ATOM 655 O O . SER A 1 88 ? -9.899 1.985 -19.256 1.00 88.88 88 SER A O 1
ATOM 657 N N . SER A 1 89 ? -10.061 3.400 -17.505 1.00 84.25 89 SER A N 1
ATOM 658 C CA . SER A 1 89 ? -10.814 4.445 -18.207 1.00 84.25 89 SER A CA 1
ATOM 659 C C . SER A 1 89 ? -10.106 4.979 -19.460 1.00 84.25 89 SER A C 1
ATOM 661 O O . SER A 1 89 ? -10.752 5.573 -20.323 1.00 84.25 89 SER A O 1
ATOM 663 N N . SER A 1 90 ? -8.790 4.768 -19.570 1.00 83.06 90 SER A N 1
ATOM 664 C CA . SER A 1 90 ? -7.979 5.084 -20.743 1.00 83.06 90 SER A CA 1
ATOM 665 C C . SER A 1 90 ? -7.356 3.828 -21.351 1.00 83.06 90 SER A C 1
ATOM 667 O O . SER A 1 90 ? -6.962 2.891 -20.657 1.00 83.06 90 SER A O 1
ATOM 669 N N . LYS A 1 91 ? -7.218 3.825 -22.680 1.00 80.69 91 LYS A N 1
ATOM 670 C CA . LYS A 1 91 ? -6.443 2.804 -23.407 1.00 80.69 91 LYS A CA 1
ATOM 671 C C . LYS A 1 91 ? -4.949 3.130 -23.468 1.00 80.69 91 LYS A C 1
ATOM 673 O O . LYS A 1 91 ? -4.174 2.315 -23.958 1.00 80.69 91 LYS A O 1
ATOM 678 N N . GLN A 1 92 ? -4.553 4.323 -23.029 1.00 88.69 92 GLN A N 1
ATOM 679 C CA . GLN A 1 92 ? -3.159 4.744 -22.993 1.00 88.69 92 GLN A CA 1
ATOM 680 C C . GLN A 1 92 ? -2.532 4.365 -21.655 1.00 88.69 92 GLN A C 1
ATOM 682 O O . GLN A 1 92 ? -3.161 4.474 -20.601 1.00 88.69 92 GLN A O 1
ATOM 687 N N . PHE A 1 93 ? -1.272 3.951 -21.712 1.00 92.44 93 PHE A N 1
ATOM 688 C CA . PHE A 1 93 ? -0.459 3.712 -20.534 1.00 92.44 93 PHE A CA 1
ATOM 689 C C . PHE A 1 93 ? 0.984 4.131 -20.799 1.00 92.44 93 PHE A C 1
ATOM 691 O O . PHE A 1 93 ? 1.433 4.184 -21.944 1.00 92.44 93 PHE A O 1
ATOM 698 N N . GLU A 1 94 ? 1.713 4.371 -19.720 1.00 92.94 94 GLU A N 1
ATOM 699 C CA . GLU A 1 94 ? 3.144 4.618 -19.728 1.00 92.94 94 GLU A CA 1
ATOM 700 C C . GLU A 1 94 ? 3.808 3.847 -18.589 1.00 92.94 94 GLU A C 1
ATOM 702 O O . GLU A 1 94 ? 3.266 3.740 -17.486 1.00 92.94 94 GLU A O 1
ATOM 707 N N . LEU A 1 95 ? 4.997 3.313 -18.858 1.00 92.50 95 LEU A N 1
ATOM 708 C CA . LEU A 1 95 ? 5.853 2.737 -17.830 1.00 92.50 95 LEU A CA 1
ATOM 709 C C . LEU A 1 95 ? 6.770 3.829 -17.298 1.00 92.50 95 LEU A C 1
ATOM 711 O O . LEU A 1 95 ? 7.587 4.373 -18.038 1.00 92.50 95 LEU A O 1
ATOM 715 N N . VAL A 1 96 ? 6.621 4.145 -16.018 1.00 92.81 96 VAL A N 1
ATOM 716 C CA . VAL A 1 96 ? 7.386 5.199 -15.354 1.00 92.81 96 VAL A CA 1
ATOM 717 C C . VAL A 1 96 ? 8.344 4.559 -14.363 1.00 92.81 96 VAL A C 1
ATOM 719 O O . VAL A 1 96 ? 7.924 3.764 -13.525 1.00 92.81 96 VAL A O 1
ATOM 722 N N . ASP A 1 97 ? 9.624 4.909 -14.439 1.00 90.62 97 ASP A N 1
ATOM 723 C CA . ASP A 1 97 ? 10.588 4.533 -13.408 1.00 90.62 97 ASP A CA 1
ATOM 724 C C . ASP A 1 97 ? 10.218 5.170 -12.073 1.00 90.62 97 ASP A C 1
ATOM 726 O O . ASP A 1 97 ? 10.016 6.386 -11.973 1.00 90.62 97 ASP A O 1
ATOM 730 N N . VAL A 1 98 ? 10.125 4.346 -11.033 1.00 90.06 98 VAL A N 1
ATOM 731 C CA . VAL A 1 98 ? 9.796 4.835 -9.700 1.00 90.06 98 VAL A CA 1
ATOM 732 C C . VAL A 1 98 ? 11.056 5.369 -9.041 1.00 90.06 98 VAL A C 1
ATOM 734 O O . VAL A 1 98 ? 11.929 4.624 -8.585 1.00 90.06 98 VAL A O 1
ATOM 737 N N . ASN A 1 99 ? 11.107 6.692 -8.959 1.00 80.69 99 ASN A N 1
ATOM 738 C CA . ASN A 1 99 ? 12.049 7.413 -8.121 1.00 80.69 99 ASN A CA 1
ATOM 739 C C . ASN A 1 99 ? 11.412 7.714 -6.757 1.00 80.69 99 ASN A C 1
ATOM 741 O O . ASN A 1 99 ? 10.189 7.753 -6.617 1.00 80.69 99 ASN A O 1
ATOM 745 N N . ILE A 1 100 ? 12.247 7.906 -5.731 1.00 78.44 100 ILE A N 1
ATOM 746 C CA . ILE A 1 100 ? 11.765 8.295 -4.400 1.00 78.44 100 ILE A CA 1
ATOM 747 C C . ILE A 1 100 ? 11.083 9.669 -4.456 1.00 78.44 100 ILE A C 1
ATOM 749 O O . ILE A 1 100 ? 11.500 10.542 -5.216 1.00 78.44 100 ILE A O 1
ATOM 753 N N . GLY A 1 101 ? 10.062 9.876 -3.623 1.00 86.50 101 GLY A N 1
ATOM 754 C CA . GLY A 1 101 ? 9.391 11.171 -3.489 1.00 86.50 101 GLY A CA 1
ATOM 755 C C . GLY A 1 101 ? 8.006 11.195 -4.124 1.00 86.50 101 GLY A C 1
ATOM 756 O O . GLY A 1 101 ? 7.022 11.064 -3.399 1.00 86.50 101 GLY A O 1
ATOM 757 N N . SER A 1 102 ? 7.901 11.373 -5.442 1.00 90.19 102 SER A N 1
ATOM 758 C CA . SER A 1 102 ? 6.601 11.475 -6.117 1.00 90.19 102 SER A CA 1
ATOM 759 C C . SER A 1 102 ? 6.575 10.865 -7.515 1.00 90.19 102 SER A C 1
ATOM 761 O O . SER A 1 102 ? 7.579 10.832 -8.226 1.00 90.19 102 SER A O 1
ATOM 763 N N . VAL A 1 103 ? 5.392 10.399 -7.920 1.00 93.62 103 VAL A N 1
ATOM 764 C CA . VAL A 1 103 ? 5.106 9.961 -9.291 1.00 93.62 103 VAL A CA 1
ATOM 765 C C . VAL A 1 103 ? 3.745 10.497 -9.733 1.00 93.62 103 VAL A C 1
ATOM 767 O O . VAL A 1 103 ? 2.770 10.463 -8.981 1.00 93.62 103 VAL A O 1
ATOM 770 N N . ARG A 1 104 ? 3.656 10.993 -10.971 1.00 94.25 104 ARG A N 1
ATOM 771 C CA . ARG A 1 104 ? 2.377 11.415 -11.564 1.00 94.25 104 ARG A CA 1
ATOM 772 C C . ARG A 1 104 ? 1.447 10.208 -11.682 1.00 94.25 104 ARG A C 1
ATOM 774 O O . ARG A 1 104 ? 1.854 9.177 -12.207 1.00 94.25 104 ARG A O 1
ATOM 781 N N . TYR A 1 105 ? 0.206 10.369 -11.237 1.00 94.69 105 TYR A N 1
ATOM 782 C CA . TYR A 1 105 ? -0.750 9.278 -11.054 1.00 94.69 105 TYR A CA 1
ATOM 783 C C . TYR A 1 105 ? -1.300 8.701 -12.364 1.00 94.69 105 TYR A C 1
ATOM 785 O O . TYR A 1 105 ? -1.346 7.485 -12.534 1.00 94.69 105 TYR A O 1
ATOM 793 N N . CYS A 1 106 ? -1.722 9.563 -13.288 1.00 93.50 106 CYS A N 1
ATOM 794 C CA . CYS A 1 106 ? -2.425 9.159 -14.507 1.00 93.50 106 CYS A CA 1
ATOM 795 C C . CYS A 1 106 ? -1.951 9.943 -15.732 1.00 93.50 106 CYS A C 1
ATOM 797 O O . CYS A 1 106 ? -1.348 11.014 -15.604 1.00 93.50 106 CYS A O 1
ATOM 799 N N . VAL A 1 107 ? -2.253 9.427 -16.921 1.00 92.56 107 VAL A N 1
ATOM 800 C CA . VAL A 1 107 ? -1.842 10.033 -18.200 1.00 92.56 107 VAL A CA 1
ATOM 801 C C . VAL A 1 107 ? -2.669 11.268 -18.571 1.00 92.56 107 VAL A C 1
ATOM 803 O O . VAL A 1 107 ? -2.162 12.175 -19.220 1.00 92.56 107 VAL A O 1
ATOM 806 N N . GLU A 1 108 ? -3.913 11.374 -18.107 1.00 91.25 108 GLU A N 1
ATOM 807 C CA . GLU A 1 108 ? -4.850 12.427 -18.527 1.00 91.25 108 GLU A CA 1
ATOM 808 C C . GLU A 1 108 ? -4.686 13.733 -17.746 1.00 91.25 108 GLU A C 1
ATOM 810 O O . GLU A 1 108 ? -5.109 14.792 -18.207 1.00 91.25 108 GLU A O 1
ATOM 815 N N . ARG A 1 109 ? -4.105 13.669 -16.543 1.00 89.69 109 ARG A N 1
ATOM 816 C CA . ARG A 1 109 ? -4.012 14.815 -15.629 1.00 89.69 109 ARG A CA 1
ATOM 817 C C . ARG A 1 109 ? -2.643 14.945 -14.990 1.00 89.69 109 ARG A C 1
ATOM 819 O O . ARG A 1 109 ? -2.080 13.960 -14.517 1.00 89.69 109 ARG A O 1
ATOM 826 N N . GLU A 1 110 ? -2.134 16.170 -14.975 1.00 88.94 110 GLU A N 1
ATOM 827 C CA . GLU A 1 110 ? -0.834 16.527 -14.393 1.00 88.94 110 GLU A CA 1
ATOM 828 C C . GLU A 1 110 ? -0.920 16.885 -12.913 1.00 88.94 110 GLU A C 1
ATOM 830 O O . GLU A 1 110 ? 0.045 16.702 -12.183 1.00 88.94 110 GLU A O 1
ATOM 835 N N . ASP A 1 111 ? -2.087 17.337 -12.453 1.00 91.69 111 ASP A N 1
ATOM 836 C CA . ASP A 1 111 ? -2.309 17.778 -11.074 1.00 91.69 111 ASP A CA 1
ATOM 837 C C . ASP A 1 111 ? -2.515 16.627 -10.074 1.00 91.69 111 ASP A C 1
ATOM 839 O O . ASP A 1 111 ? -2.744 16.877 -8.890 1.00 91.69 111 ASP A O 1
ATOM 843 N N . LEU A 1 112 ? -2.473 15.377 -10.549 1.00 94.31 112 LEU A N 1
ATOM 844 C CA . LEU A 1 112 ? -2.680 14.170 -9.752 1.00 94.31 112 LEU A CA 1
ATOM 845 C C . LEU A 1 112 ? -1.361 13.421 -9.583 1.00 94.31 112 LEU A C 1
ATOM 847 O O . LEU A 1 112 ? -0.742 12.997 -10.565 1.00 94.31 112 LEU A O 1
ATOM 851 N N . GLN A 1 113 ? -0.953 13.203 -8.339 1.00 95.31 113 GLN A N 1
ATOM 852 C CA . GLN A 1 113 ? 0.329 12.577 -8.030 1.00 95.31 113 GLN A CA 1
ATOM 853 C C . GLN A 1 113 ? 0.252 11.717 -6.775 1.00 95.31 113 GLN A C 1
ATOM 855 O O . GLN A 1 113 ? -0.393 12.078 -5.791 1.00 95.31 113 GLN A O 1
ATOM 860 N N . PHE A 1 114 ? 0.971 10.601 -6.796 1.00 96.00 114 PHE A N 1
ATOM 861 C CA . PHE A 1 114 ? 1.408 9.974 -5.564 1.00 96.00 114 PHE A CA 1
ATOM 862 C C . PHE A 1 114 ? 2.600 10.751 -5.018 1.00 96.00 114 PHE A C 1
ATOM 864 O O . PHE A 1 114 ? 3.536 11.056 -5.756 1.00 96.00 114 PHE A O 1
ATOM 871 N N . VAL A 1 115 ? 2.565 11.070 -3.733 1.00 94.44 115 VAL A N 1
ATOM 872 C CA . VAL A 1 115 ? 3.630 11.751 -2.995 1.00 94.44 115 VAL A CA 1
ATOM 873 C C . VAL A 1 115 ? 4.057 10.887 -1.815 1.00 94.44 115 VAL A C 1
ATOM 875 O O . VAL A 1 115 ? 3.367 9.940 -1.439 1.00 94.44 115 VAL A O 1
ATOM 878 N N . ASN A 1 116 ? 5.219 11.195 -1.244 1.00 91.00 116 ASN A N 1
ATOM 879 C CA . ASN A 1 116 ? 5.837 10.404 -0.179 1.00 91.00 116 ASN A CA 1
ATOM 880 C C . ASN A 1 116 ? 5.987 8.917 -0.556 1.00 91.00 116 ASN A C 1
ATOM 882 O O . ASN A 1 116 ? 5.831 8.030 0.282 1.00 91.00 116 ASN A O 1
ATOM 886 N N . VAL A 1 117 ? 6.282 8.637 -1.831 1.00 93.50 117 VAL A N 1
ATOM 887 C CA . VAL A 1 117 ? 6.487 7.272 -2.326 1.00 93.50 117 VAL A CA 1
ATOM 888 C C . VAL A 1 117 ? 7.713 6.678 -1.631 1.00 93.50 117 VAL A C 1
ATOM 890 O O . VAL A 1 117 ? 8.832 7.178 -1.782 1.00 93.50 117 VAL A O 1
ATOM 893 N N . ALA A 1 118 ? 7.482 5.631 -0.836 1.00 91.31 118 ALA A N 1
ATOM 894 C CA . ALA A 1 118 ? 8.491 5.014 0.016 1.00 91.31 118 ALA A CA 1
ATOM 895 C C . ALA A 1 118 ? 9.644 4.382 -0.783 1.00 91.31 118 ALA A C 1
ATOM 897 O O . ALA A 1 118 ? 9.477 3.922 -1.913 1.00 91.31 118 ALA A O 1
ATOM 898 N N . GLY A 1 119 ? 10.817 4.284 -0.148 1.00 89.88 119 GLY A N 1
ATOM 899 C CA . GLY A 1 119 ? 12.031 3.745 -0.770 1.00 89.88 119 GLY A CA 1
ATOM 900 C C . GLY A 1 119 ? 11.903 2.311 -1.292 1.00 89.88 119 GLY A C 1
ATOM 901 O O . GLY A 1 119 ? 12.583 1.972 -2.253 1.00 89.88 119 GLY A O 1
ATOM 902 N N . LYS A 1 120 ? 10.989 1.502 -0.735 1.00 91.69 120 LYS A N 1
ATOM 903 C CA . LYS A 1 120 ? 10.747 0.118 -1.179 1.00 91.69 120 LYS A CA 1
ATOM 904 C C . LYS A 1 120 ? 10.233 -0.013 -2.615 1.00 91.69 120 LYS A C 1
ATOM 906 O O . LYS A 1 120 ? 10.284 -1.103 -3.171 1.00 91.69 120 LYS A O 1
ATOM 911 N N . TYR A 1 121 ? 9.747 1.081 -3.206 1.00 93.69 121 TYR A N 1
ATOM 912 C CA . TYR A 1 121 ? 9.303 1.110 -4.600 1.00 93.69 121 TYR A CA 1
ATOM 913 C C . TYR A 1 121 ? 10.404 1.530 -5.583 1.00 93.69 121 TYR A C 1
ATOM 915 O O . TYR A 1 121 ? 10.204 1.453 -6.793 1.00 93.69 121 TYR A O 1
ATOM 923 N N . ARG A 1 122 ? 11.556 1.997 -5.084 1.00 89.75 122 ARG A N 1
ATOM 924 C CA . ARG A 1 122 ? 12.654 2.521 -5.904 1.00 89.75 122 ARG A CA 1
ATOM 925 C C . ARG A 1 122 ? 13.194 1.446 -6.849 1.00 89.75 122 ARG A C 1
ATOM 927 O O . ARG A 1 122 ? 13.414 0.317 -6.433 1.00 89.75 122 ARG A O 1
ATOM 934 N N . GLY A 1 123 ? 13.447 1.822 -8.104 1.00 86.88 123 GLY A N 1
ATOM 935 C CA . GLY A 1 123 ? 13.946 0.895 -9.133 1.00 86.88 123 GLY A CA 1
ATOM 936 C C . GLY A 1 123 ? 12.865 -0.018 -9.724 1.00 86.88 123 GLY A C 1
ATOM 937 O O . GLY A 1 123 ? 13.141 -0.803 -10.631 1.00 86.88 123 GLY A O 1
ATOM 938 N N . GLY A 1 124 ? 11.624 0.096 -9.244 1.00 94.25 124 GLY A N 1
ATOM 939 C CA . GLY A 1 124 ? 10.460 -0.516 -9.866 1.00 94.25 124 GLY A CA 1
ATOM 940 C C . GLY A 1 124 ? 9.887 0.309 -11.019 1.00 94.25 124 GLY A C 1
ATOM 941 O O . GLY A 1 124 ? 10.347 1.408 -11.340 1.00 94.25 124 GLY A O 1
ATOM 942 N N . LYS A 1 125 ? 8.815 -0.216 -11.611 1.00 95.88 125 LYS A N 1
ATOM 943 C CA . LYS A 1 125 ? 7.984 0.445 -12.618 1.00 95.88 125 LYS A CA 1
ATOM 944 C C . LYS A 1 125 ? 6.626 0.798 -12.028 1.00 95.88 125 LYS A C 1
ATOM 946 O O . LYS A 1 125 ? 5.977 -0.030 -11.400 1.00 95.88 125 LYS A O 1
ATOM 951 N N . PHE A 1 126 ? 6.159 2.008 -12.286 1.00 96.88 126 PHE A N 1
ATOM 952 C CA . PHE A 1 126 ? 4.775 2.404 -12.086 1.00 96.88 126 PHE A CA 1
ATOM 953 C C . PHE A 1 126 ? 4.048 2.336 -13.426 1.00 96.88 126 PHE A C 1
ATOM 955 O O . PHE A 1 126 ? 4.478 2.957 -14.402 1.00 96.88 126 PHE A O 1
ATOM 962 N N . ILE A 1 127 ? 2.953 1.578 -13.481 1.00 96.25 127 ILE A N 1
ATOM 963 C CA . ILE A 1 127 ? 2.107 1.508 -14.673 1.00 96.25 127 ILE A CA 1
ATOM 964 C C . ILE A 1 127 ? 1.118 2.671 -14.611 1.00 96.25 127 ILE A C 1
ATOM 966 O O . ILE A 1 127 ? 0.041 2.577 -14.015 1.00 96.25 127 ILE A O 1
ATOM 970 N N . ARG A 1 128 ? 1.506 3.791 -15.219 1.00 94.81 128 ARG A N 1
ATOM 971 C CA . ARG A 1 128 ? 0.687 4.998 -15.295 1.00 94.81 128 ARG A CA 1
ATOM 972 C C . ARG A 1 128 ? -0.365 4.816 -16.381 1.00 94.81 128 ARG A C 1
ATOM 974 O O . ARG A 1 128 ? -0.032 4.801 -17.558 1.00 94.81 128 ARG A O 1
ATOM 981 N N . SER A 1 129 ? -1.628 4.687 -15.996 1.00 93.25 129 SER A N 1
ATOM 982 C CA . SER A 1 129 ? -2.760 4.535 -16.923 1.00 93.25 129 SER A CA 1
ATOM 983 C C . SER A 1 129 ? -3.896 5.492 -16.555 1.00 93.25 129 SER A C 1
ATOM 985 O O . SER A 1 129 ? -3.629 6.545 -15.967 1.00 93.25 129 SER A O 1
ATOM 987 N N . GLY A 1 130 ? -5.138 5.172 -16.927 1.00 93.12 130 GLY A N 1
ATOM 988 C CA . GLY A 1 130 ? -6.284 6.032 -16.658 1.00 93.12 130 GLY A CA 1
ATOM 989 C C . GLY A 1 130 ? -6.576 6.223 -15.172 1.00 93.12 130 GLY A C 1
ATOM 990 O O . GLY A 1 130 ? -6.127 5.436 -14.331 1.00 93.12 130 GLY A O 1
ATOM 991 N N . VAL A 1 131 ? -7.336 7.273 -14.849 1.00 92.88 131 VAL A N 1
ATOM 992 C CA . VAL A 1 131 ? -7.696 7.613 -13.460 1.00 92.88 131 VAL A CA 1
ATOM 993 C C . VAL A 1 131 ? -8.362 6.439 -12.745 1.00 92.88 131 VAL A C 1
ATOM 995 O O . VAL A 1 131 ? -7.970 6.114 -11.624 1.00 92.88 131 VAL A O 1
ATOM 998 N N . ASP A 1 132 ? -9.319 5.787 -13.401 1.00 94.44 132 ASP A N 1
ATOM 999 C CA . ASP A 1 132 ? -10.014 4.625 -12.858 1.00 94.44 132 ASP A CA 1
ATOM 1000 C C . ASP A 1 132 ? -9.483 3.342 -13.485 1.00 94.44 132 ASP A C 1
ATOM 1002 O O . ASP A 1 132 ? -9.248 3.274 -14.693 1.00 94.44 132 ASP A O 1
ATOM 1006 N N . LYS A 1 133 ? -9.340 2.310 -12.661 1.00 94.25 133 LYS A N 1
ATOM 1007 C CA . LYS A 1 133 ? -9.118 0.929 -13.080 1.00 94.25 133 LYS A CA 1
ATOM 1008 C C . LYS A 1 133 ? -10.459 0.213 -13.125 1.00 94.25 133 LYS A C 1
ATOM 1010 O O . LYS A 1 133 ? -11.266 0.367 -12.210 1.00 94.25 133 LYS A O 1
ATOM 1015 N N . ASP A 1 134 ? -10.692 -0.531 -14.196 1.00 94.69 134 ASP A N 1
ATOM 1016 C CA . ASP A 1 134 ? -11.910 -1.303 -14.430 1.00 94.69 134 ASP A CA 1
ATOM 1017 C C . ASP A 1 134 ? -11.710 -2.772 -14.009 1.00 94.69 134 ASP A C 1
ATOM 1019 O O . ASP A 1 134 ? -10.660 -3.163 -13.499 1.00 94.69 134 ASP A O 1
ATOM 1023 N N . THR A 1 135 ? -12.739 -3.600 -14.194 1.00 95.38 135 THR A N 1
ATOM 1024 C CA . THR A 1 135 ? -12.758 -5.006 -13.747 1.00 95.38 135 THR A CA 1
ATOM 1025 C C . THR A 1 135 ? -12.238 -6.003 -14.782 1.00 95.38 135 THR A C 1
ATOM 1027 O O . THR A 1 135 ? -12.398 -7.207 -14.603 1.00 95.38 135 THR A O 1
ATOM 1030 N N . GLY A 1 136 ? -11.692 -5.532 -15.903 1.00 94.19 136 GLY A N 1
ATOM 1031 C CA . GLY A 1 136 ? -11.074 -6.398 -16.903 1.00 94.19 136 GLY A CA 1
ATOM 1032 C C . GLY A 1 136 ? -9.617 -6.723 -16.575 1.00 94.19 136 GLY A C 1
ATOM 1033 O O . GLY A 1 136 ? -9.057 -6.276 -15.571 1.00 94.19 136 GLY A O 1
ATOM 1034 N N . ASP A 1 137 ? -8.986 -7.468 -17.479 1.00 92.62 137 ASP A N 1
ATOM 1035 C CA . ASP A 1 137 ? -7.606 -7.912 -17.311 1.00 92.62 137 ASP A CA 1
ATOM 1036 C C . ASP A 1 137 ? -6.623 -6.742 -17.199 1.00 92.62 137 ASP A C 1
ATOM 1038 O O . ASP A 1 137 ? -6.586 -5.817 -18.014 1.00 92.62 137 ASP A O 1
ATOM 1042 N N . THR A 1 138 ? -5.779 -6.832 -16.181 1.00 95.00 138 THR A N 1
ATOM 1043 C CA . THR A 1 138 ? -4.624 -5.980 -15.932 1.00 95.00 138 THR A CA 1
ATOM 1044 C C . THR A 1 138 ? -3.411 -6.888 -15.777 1.00 95.00 138 THR A C 1
ATOM 1046 O O . THR A 1 138 ? -3.445 -7.863 -15.034 1.00 95.00 138 THR A O 1
ATOM 1049 N N . GLY A 1 139 ? -2.330 -6.625 -16.497 1.00 96.19 139 GLY A N 1
ATOM 1050 C CA . GLY A 1 139 ? -1.213 -7.557 -16.530 1.00 96.19 139 GLY A CA 1
ATOM 1051 C C . GLY A 1 139 ? -0.037 -7.083 -17.358 1.00 96.19 139 GLY A C 1
ATOM 1052 O O . GLY A 1 139 ? -0.035 -5.973 -17.888 1.00 96.19 139 GLY A O 1
ATOM 1053 N N . PHE A 1 140 ? 0.978 -7.929 -17.429 1.00 97.50 140 PHE A N 1
ATOM 1054 C CA . PHE A 1 140 ? 2.220 -7.712 -18.165 1.00 97.50 140 PHE A CA 1
ATOM 1055 C C . PHE A 1 140 ? 3.011 -9.026 -18.230 1.00 97.50 140 PHE A C 1
ATOM 1057 O O . PHE A 1 140 ? 2.691 -9.999 -17.549 1.00 97.50 140 PHE A O 1
ATOM 1064 N N . THR A 1 141 ? 4.071 -9.059 -19.026 1.00 97.00 141 THR A N 1
ATOM 1065 C CA . THR A 1 141 ? 5.076 -10.126 -19.012 1.00 97.00 141 THR A CA 1
ATOM 1066 C C . THR A 1 141 ? 6.295 -9.649 -18.227 1.00 97.00 141 THR A C 1
ATOM 1068 O O . THR A 1 141 ? 6.922 -8.664 -18.620 1.00 97.00 141 THR A O 1
ATOM 1071 N N . ALA A 1 142 ? 6.639 -10.343 -17.144 1.00 95.50 142 ALA A N 1
ATOM 1072 C CA . ALA A 1 142 ? 7.830 -10.107 -16.334 1.00 95.50 142 ALA A CA 1
ATOM 1073 C C . ALA A 1 142 ? 9.003 -10.973 -16.810 1.00 95.50 142 ALA A C 1
ATOM 1075 O O . ALA A 1 142 ? 8.826 -12.158 -17.101 1.00 95.50 142 ALA A O 1
ATOM 1076 N N . PHE A 1 143 ? 10.208 -10.409 -16.878 1.00 90.38 143 PHE A N 1
ATOM 1077 C CA . PHE A 1 143 ? 11.407 -11.179 -17.240 1.00 90.38 143 PHE A CA 1
ATOM 1078 C C . PHE A 1 143 ? 12.016 -11.920 -16.043 1.00 90.38 143 PHE A C 1
ATOM 1080 O O . PHE A 1 143 ? 12.556 -13.013 -16.201 1.00 90.38 143 PHE A O 1
ATOM 1087 N N . THR A 1 144 ? 11.876 -11.353 -14.849 1.00 91.44 144 THR A N 1
ATOM 1088 C CA . THR A 1 144 ? 12.293 -11.921 -13.562 1.00 91.44 144 THR A CA 1
ATOM 1089 C C . THR A 1 144 ? 11.079 -12.038 -12.634 1.00 91.44 144 THR A C 1
ATOM 1091 O O . THR A 1 144 ? 10.024 -11.481 -12.951 1.00 91.44 144 THR A O 1
ATOM 1094 N N . PRO A 1 145 ? 11.165 -12.788 -11.520 1.00 95.88 145 PRO A N 1
ATOM 1095 C CA . PRO A 1 145 ? 10.158 -12.718 -10.466 1.00 95.88 145 PRO A CA 1
ATOM 1096 C C . PRO A 1 145 ? 9.975 -11.279 -9.967 1.00 95.88 145 PRO A C 1
ATOM 1098 O O . PRO A 1 145 ? 10.943 -10.527 -9.839 1.00 95.88 145 PRO A O 1
ATOM 1101 N N . VAL A 1 146 ? 8.732 -10.895 -9.690 1.00 97.56 146 VAL A N 1
ATOM 1102 C CA . VAL A 1 146 ? 8.357 -9.525 -9.320 1.00 97.56 146 VAL A CA 1
ATOM 1103 C C . VAL A 1 146 ? 7.406 -9.508 -8.134 1.00 97.56 146 VAL A C 1
ATOM 1105 O O . VAL A 1 146 ? 6.669 -10.463 -7.894 1.00 97.56 146 VAL A O 1
ATOM 1108 N N . THR A 1 147 ? 7.370 -8.375 -7.442 1.00 98.00 147 THR A N 1
ATOM 1109 C CA . THR A 1 147 ? 6.322 -8.047 -6.469 1.00 98.00 147 THR A CA 1
ATOM 1110 C C . THR A 1 147 ? 5.464 -6.930 -7.033 1.00 98.00 147 THR A C 1
ATOM 1112 O O . THR A 1 147 ? 5.971 -5.882 -7.440 1.00 98.00 147 THR A O 1
ATOM 1115 N N . VAL A 1 148 ? 4.154 -7.135 -7.065 1.00 98.38 148 VAL A N 1
ATOM 1116 C CA . VAL A 1 148 ? 3.183 -6.134 -7.495 1.00 98.38 148 VAL A CA 1
ATOM 1117 C C . VAL A 1 148 ? 2.538 -5.520 -6.267 1.00 98.38 148 VAL A C 1
ATOM 1119 O O . VAL A 1 148 ? 1.936 -6.218 -5.455 1.00 98.38 148 VAL A O 1
ATOM 1122 N N . TYR A 1 149 ? 2.612 -4.197 -6.174 1.00 98.44 149 TYR A N 1
ATOM 1123 C CA . TYR A 1 149 ? 1.852 -3.415 -5.216 1.00 98.44 149 TYR A CA 1
ATOM 1124 C C . TYR A 1 149 ? 0.719 -2.674 -5.908 1.00 98.44 149 TYR A C 1
ATOM 1126 O O . TYR A 1 149 ? 0.915 -2.001 -6.923 1.00 98.44 149 TYR A O 1
ATOM 1134 N N . VAL A 1 150 ? -0.466 -2.747 -5.321 1.00 98.06 150 VAL A N 1
ATOM 1135 C CA . VAL A 1 150 ? -1.651 -2.032 -5.780 1.00 98.06 150 VAL A CA 1
ATOM 1136 C C . VAL A 1 150 ? -2.078 -1.066 -4.687 1.00 98.06 150 VAL A C 1
ATOM 1138 O O . VAL A 1 150 ? -2.451 -1.484 -3.597 1.00 98.06 150 VAL A O 1
ATOM 1141 N N . ALA A 1 151 ? -2.017 0.231 -4.968 1.00 98.06 151 ALA A N 1
ATOM 1142 C CA . ALA A 1 151 ? -2.485 1.275 -4.064 1.00 98.06 151 ALA A CA 1
ATOM 1143 C C . ALA A 1 151 ? -3.906 1.677 -4.473 1.00 98.06 151 ALA A C 1
ATOM 1145 O O . ALA A 1 151 ? -4.090 2.095 -5.611 1.00 98.06 151 ALA A O 1
ATOM 1146 N N . ILE A 1 152 ? -4.897 1.560 -3.588 1.00 98.06 152 ILE A N 1
ATOM 1147 C CA . ILE A 1 152 ? -6.325 1.792 -3.883 1.00 98.06 152 ILE A CA 1
ATOM 1148 C C . ILE A 1 152 ? -6.861 2.932 -3.025 1.00 98.06 152 ILE A C 1
ATOM 1150 O O . ILE A 1 152 ? -6.576 2.981 -1.830 1.00 98.06 152 ILE A O 1
ATOM 1154 N N . ASP A 1 153 ? -7.655 3.822 -3.617 1.00 97.12 153 ASP A N 1
ATOM 1155 C CA . ASP A 1 153 ? -8.274 4.959 -2.929 1.00 97.12 153 ASP A CA 1
ATOM 1156 C C . ASP A 1 153 ? -9.007 4.543 -1.639 1.00 97.12 153 ASP A C 1
ATOM 1158 O O . ASP A 1 153 ? -9.956 3.758 -1.666 1.00 97.12 153 ASP A O 1
ATOM 1162 N N . GLY A 1 154 ? -8.568 5.087 -0.499 1.00 94.75 154 GLY A N 1
ATOM 1163 C CA . GLY A 1 154 ? -9.145 4.818 0.817 1.00 94.75 154 GLY A CA 1
ATOM 1164 C C . GLY A 1 154 ? -10.469 5.525 1.102 1.00 94.75 154 GLY A C 1
ATOM 1165 O O . GLY A 1 154 ? -11.069 5.276 2.145 1.00 94.75 154 GLY A O 1
ATOM 1166 N N . GLN A 1 155 ? -10.949 6.405 0.217 1.00 93.62 155 GLN A N 1
ATOM 1167 C CA . GLN A 1 155 ? -12.273 7.031 0.351 1.00 93.62 155 GLN A CA 1
ATOM 1168 C C . GLN A 1 155 ? -13.416 6.097 -0.057 1.00 93.62 155 GLN A C 1
ATOM 1170 O O . GLN A 1 155 ? -14.579 6.373 0.243 1.00 93.62 155 GLN A O 1
ATOM 1175 N N . VAL A 1 156 ? -13.094 4.989 -0.723 1.00 91.38 156 VAL A N 1
ATOM 1176 C CA . VAL A 1 156 ? -14.032 3.916 -1.047 1.00 91.38 156 VAL A CA 1
ATOM 1177 C C . VAL A 1 156 ? -13.690 2.665 -0.237 1.00 91.38 156 VAL A C 1
ATOM 1179 O O . VAL A 1 156 ? -12.627 2.563 0.365 1.00 91.38 156 VAL A O 1
ATOM 1182 N N . ASP A 1 157 ? -14.580 1.674 -0.246 1.00 94.00 157 ASP A N 1
ATOM 1183 C CA . ASP A 1 157 ? -14.318 0.337 0.316 1.00 94.00 157 ASP A CA 1
ATOM 1184 C C . ASP A 1 157 ? -13.232 -0.429 -0.490 1.00 94.00 157 ASP A C 1
ATOM 1186 O O . ASP A 1 157 ? -13.483 -1.304 -1.321 1.00 94.00 157 ASP A O 1
ATOM 1190 N N . HIS A 1 158 ? -11.988 -0.005 -0.312 1.00 96.00 158 HIS A N 1
ATOM 1191 C CA . HIS A 1 158 ? -10.815 -0.477 -1.038 1.00 96.00 158 HIS A CA 1
ATOM 1192 C C . HIS A 1 158 ? -10.609 -1.994 -0.912 1.00 96.00 158 HIS A C 1
ATOM 1194 O O . HIS A 1 158 ? -10.136 -2.623 -1.858 1.00 96.00 158 HIS A O 1
ATOM 1200 N N . GLN A 1 159 ? -11.040 -2.601 0.200 1.00 94.94 159 GLN A N 1
ATOM 1201 C CA . GLN A 1 159 ? -10.996 -4.050 0.395 1.00 94.94 159 GLN A CA 1
ATOM 1202 C C . GLN A 1 159 ? -11.861 -4.772 -0.628 1.00 94.94 159 GLN A C 1
ATOM 1204 O O . GLN A 1 159 ? -11.368 -5.675 -1.296 1.00 94.94 159 GLN A O 1
ATOM 1209 N N . ALA A 1 160 ? -13.107 -4.356 -0.846 1.00 95.62 160 ALA A N 1
ATOM 1210 C CA . ALA A 1 160 ? -13.939 -4.983 -1.868 1.00 95.62 160 ALA A CA 1
ATOM 1211 C C . ALA A 1 160 ? -13.442 -4.730 -3.303 1.00 95.62 160 ALA A C 1
ATOM 1213 O O . ALA A 1 160 ? -13.823 -5.477 -4.199 1.00 95.62 160 ALA A O 1
ATOM 1214 N N . ALA A 1 161 ? -12.594 -3.720 -3.538 1.00 97.12 161 ALA A N 1
ATOM 1215 C CA . ALA A 1 161 ? -12.007 -3.441 -4.852 1.00 97.12 161 ALA A CA 1
ATOM 1216 C C . ALA A 1 161 ? -10.707 -4.200 -5.145 1.00 97.12 161 ALA A C 1
ATOM 1218 O O . ALA A 1 161 ? -10.404 -4.439 -6.317 1.00 97.12 161 ALA A O 1
ATOM 1219 N N . ALA A 1 162 ? -9.957 -4.563 -4.103 1.00 97.44 162 ALA A N 1
ATOM 1220 C CA . ALA A 1 162 ? -8.650 -5.194 -4.231 1.00 97.44 162 ALA A CA 1
ATOM 1221 C C . ALA A 1 162 ? -8.689 -6.442 -5.130 1.00 97.44 162 ALA A C 1
ATOM 1223 O O . ALA A 1 162 ? -9.665 -7.192 -5.076 1.00 97.44 162 ALA A O 1
ATOM 1224 N N . PRO A 1 163 ? -7.663 -6.682 -5.966 1.00 97.38 163 PRO A N 1
ATOM 1225 C CA . PRO A 1 163 ? -7.617 -7.885 -6.786 1.00 97.38 163 PRO A CA 1
ATOM 1226 C C . PRO A 1 163 ? -7.599 -9.166 -5.942 1.00 97.38 163 PRO A C 1
ATOM 1228 O O . PRO A 1 163 ? -7.160 -9.182 -4.791 1.00 97.38 163 PRO A O 1
ATOM 1231 N N . GLU A 1 164 ? -8.076 -10.267 -6.516 1.00 94.56 164 GLU A N 1
ATOM 1232 C CA . GLU A 1 164 ? -8.039 -11.568 -5.847 1.00 94.56 164 GLU A CA 1
ATOM 1233 C C . GLU A 1 164 ? -6.598 -12.027 -5.563 1.00 94.56 164 GLU A C 1
ATOM 1235 O O . GLU A 1 164 ? -5.695 -11.872 -6.391 1.00 94.56 164 GLU A O 1
ATOM 1240 N N . GLY A 1 165 ? -6.386 -12.598 -4.373 1.00 94.44 165 GLY A N 1
ATOM 1241 C CA . GLY A 1 165 ? -5.088 -13.092 -3.906 1.00 94.44 165 GLY A CA 1
ATOM 1242 C C . GLY A 1 165 ? -4.076 -12.008 -3.533 1.00 94.44 165 GLY A C 1
ATOM 1243 O O . GLY A 1 165 ? -2.936 -12.343 -3.250 1.00 94.44 165 GLY A O 1
ATOM 1244 N N . PHE A 1 166 ? -4.459 -10.730 -3.560 1.00 97.44 166 PHE A N 1
ATOM 1245 C CA . PHE A 1 166 ? -3.632 -9.653 -3.027 1.00 97.44 166 PHE A CA 1
ATOM 1246 C C . PHE A 1 166 ? -3.926 -9.432 -1.544 1.00 97.44 166 PHE A C 1
ATOM 1248 O O . PHE A 1 166 ? -5.089 -9.355 -1.139 1.00 97.44 166 PHE A O 1
ATOM 1255 N N . LEU A 1 167 ? -2.868 -9.255 -0.760 1.00 96.44 167 LEU A N 1
ATOM 1256 C CA . LEU A 1 167 ? -2.926 -9.117 0.693 1.00 96.44 167 LEU A CA 1
ATOM 1257 C C . LEU A 1 167 ? -2.788 -7.654 1.101 1.00 96.44 167 LEU A C 1
ATOM 1259 O O . LEU A 1 167 ? -1.996 -6.913 0.518 1.00 96.44 167 LEU A O 1
ATOM 1263 N N . ALA A 1 168 ? -3.555 -7.214 2.097 1.00 96.31 168 ALA A N 1
ATOM 1264 C CA . ALA A 1 168 ? -3.469 -5.843 2.595 1.00 96.31 168 ALA A CA 1
ATOM 1265 C C . ALA A 1 168 ? -2.199 -5.662 3.439 1.00 96.31 168 ALA A C 1
ATOM 1267 O O . ALA A 1 168 ? -2.065 -6.275 4.494 1.00 96.31 168 ALA A O 1
ATOM 1268 N N . THR A 1 169 ? -1.299 -4.758 3.044 1.00 95.62 169 THR A N 1
ATOM 1269 C CA . THR A 1 169 ? -0.040 -4.559 3.791 1.00 95.62 169 THR A CA 1
ATOM 1270 C C . THR A 1 169 ? -0.233 -3.701 5.043 1.00 95.62 169 THR A C 1
ATOM 1272 O O . THR A 1 169 ? 0.584 -3.706 5.958 1.00 95.62 169 THR A O 1
ATOM 1275 N N . GLY A 1 170 ? -1.323 -2.930 5.093 1.00 92.69 170 GLY A N 1
ATOM 1276 C CA . GLY A 1 170 ? -1.541 -1.897 6.108 1.00 92.69 170 GLY A CA 1
ATOM 1277 C C . GLY A 1 170 ? -0.807 -0.585 5.831 1.00 92.69 170 GLY A C 1
ATOM 1278 O O . GLY A 1 170 ? -1.046 0.394 6.541 1.00 92.69 170 GLY A O 1
ATOM 1279 N N . ASP A 1 171 ? 0.028 -0.536 4.793 1.00 95.00 171 ASP A N 1
ATOM 1280 C CA . ASP A 1 171 ? 0.664 0.698 4.352 1.00 95.00 171 ASP A CA 1
ATOM 1281 C C . ASP A 1 171 ? -0.309 1.576 3.574 1.00 95.00 171 ASP A C 1
ATOM 1283 O O . ASP A 1 171 ? -1.323 1.128 3.025 1.00 95.00 171 ASP A O 1
ATOM 1287 N N . THR A 1 172 ? 0.061 2.849 3.472 1.00 96.50 172 THR A N 1
ATOM 1288 C CA . THR A 1 172 ? -0.616 3.799 2.598 1.00 96.50 172 THR A CA 1
ATOM 1289 C C . THR A 1 172 ? 0.387 4.590 1.771 1.00 96.50 172 THR A C 1
ATOM 1291 O O . THR A 1 172 ? 1.523 4.801 2.196 1.00 96.50 172 THR A O 1
ATOM 1294 N N . ILE A 1 173 ? -0.041 5.032 0.591 1.00 96.06 173 ILE A N 1
ATOM 1295 C CA . ILE A 1 173 ? 0.658 6.029 -0.225 1.00 96.06 173 ILE A CA 1
ATOM 1296 C C . ILE A 1 173 ? -0.211 7.283 -0.270 1.00 96.06 173 ILE A C 1
ATOM 1298 O O . ILE A 1 173 ? -1.434 7.194 -0.410 1.00 96.06 173 ILE A O 1
ATOM 1302 N N . ASP A 1 174 ? 0.412 8.451 -0.149 1.00 96.25 174 ASP A N 1
ATOM 1303 C CA . ASP A 1 174 ? -0.304 9.717 -0.225 1.00 96.25 174 ASP A CA 1
ATOM 1304 C C . ASP A 1 174 ? -0.630 10.037 -1.673 1.00 96.25 174 ASP A C 1
ATOM 1306 O O . ASP A 1 174 ? 0.246 10.082 -2.530 1.00 96.25 174 ASP A O 1
ATOM 1310 N N . PHE A 1 175 ? -1.896 10.301 -1.943 1.00 95.94 175 PHE A N 1
ATOM 1311 C CA . PHE A 1 175 ? -2.373 10.827 -3.205 1.00 95.94 175 PHE A CA 1
ATOM 1312 C C . PHE A 1 175 ? -2.717 12.299 -3.022 1.00 95.94 175 PHE A C 1
ATOM 1314 O O . PHE A 1 175 ? -3.552 12.652 -2.189 1.00 95.94 175 PHE A O 1
ATOM 1321 N N . SER A 1 176 ? -2.075 13.166 -3.794 1.00 94.25 176 SER A N 1
ATOM 1322 C CA . SER A 1 176 ? -2.304 14.605 -3.761 1.00 94.25 176 SER A CA 1
ATOM 1323 C C . SER A 1 176 ? -3.063 15.052 -5.007 1.00 94.25 176 SER A C 1
ATOM 1325 O O . SER A 1 176 ? -2.706 14.701 -6.136 1.00 94.25 176 SER A O 1
ATOM 1327 N N . ARG A 1 177 ? -4.112 15.846 -4.776 1.00 91.25 177 ARG A N 1
ATOM 1328 C CA . ARG A 1 177 ? -4.895 16.558 -5.788 1.00 91.25 177 ARG A CA 1
ATOM 1329 C C . ARG A 1 177 ? -5.131 17.982 -5.304 1.00 91.25 177 ARG A C 1
ATOM 1331 O O . ARG A 1 177 ? -5.938 18.200 -4.399 1.00 91.25 177 ARG A O 1
ATOM 1338 N N . ALA A 1 178 ? -4.479 18.954 -5.938 1.00 84.56 178 ALA A N 1
ATOM 1339 C CA . ALA A 1 178 ? -4.518 20.353 -5.510 1.00 84.56 178 ALA A CA 1
ATOM 1340 C C . ALA A 1 178 ? -4.201 20.495 -4.002 1.00 84.56 178 ALA A C 1
ATOM 1342 O O . ALA A 1 178 ? -3.099 20.163 -3.579 1.00 84.56 178 ALA A O 1
ATOM 1343 N N . SER A 1 179 ? -5.149 20.965 -3.187 1.00 84.12 179 SER A N 1
ATOM 1344 C CA . SER A 1 179 ? -4.995 21.123 -1.733 1.00 84.12 179 SER A CA 1
ATOM 1345 C C . SER A 1 179 ? -5.437 19.908 -0.905 1.00 84.12 179 SER A C 1
ATOM 1347 O O . SER A 1 179 ? -5.368 19.956 0.323 1.00 84.12 179 SER A O 1
ATOM 1349 N N . LEU A 1 180 ? -5.908 18.832 -1.542 1.00 91.00 180 LEU A N 1
ATOM 1350 C CA . LEU A 1 180 ? -6.388 17.628 -0.869 1.00 91.00 180 LEU A CA 1
ATOM 1351 C C . LEU A 1 180 ? -5.329 16.522 -0.901 1.00 91.00 180 LEU A C 1
ATOM 1353 O O . LEU A 1 180 ? -4.791 16.202 -1.963 1.00 91.00 180 LEU A O 1
ATOM 1357 N N . THR A 1 181 ? -5.115 15.887 0.252 1.00 94.38 181 THR A N 1
ATOM 1358 C CA . THR A 1 181 ? -4.341 14.648 0.375 1.00 94.38 181 THR A CA 1
ATOM 1359 C C . THR A 1 181 ? -5.261 13.509 0.801 1.00 94.38 181 THR A C 1
ATOM 1361 O O . THR A 1 181 ? -5.946 13.604 1.820 1.00 94.38 181 THR A O 1
ATOM 1364 N N . VAL A 1 182 ? -5.259 12.428 0.028 1.00 94.81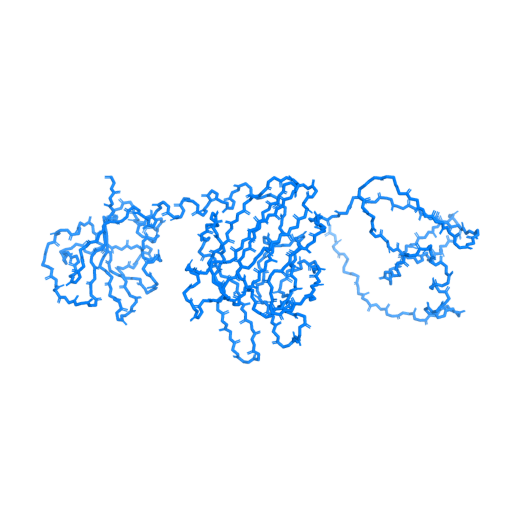 182 VAL A N 1
ATOM 1365 C CA . VAL A 1 182 ? -6.012 11.192 0.263 1.00 94.81 182 VAL A CA 1
ATOM 1366 C C . VAL A 1 182 ? -5.027 10.050 0.500 1.00 94.81 182 VAL A C 1
ATOM 1368 O O . VAL A 1 182 ? -3.961 10.019 -0.107 1.00 94.81 182 VAL A O 1
ATOM 1371 N N . LYS A 1 183 ? -5.357 9.104 1.381 1.00 96.06 183 LYS A N 1
ATOM 1372 C CA . LYS A 1 183 ? -4.538 7.908 1.612 1.00 96.06 183 LYS A CA 1
ATOM 1373 C C . LYS A 1 183 ? -5.009 6.778 0.702 1.00 96.06 183 LYS A C 1
ATOM 1375 O O . LYS A 1 183 ? -6.186 6.432 0.727 1.00 96.06 183 LYS A O 1
ATOM 1380 N N . PHE A 1 184 ? -4.099 6.201 -0.075 1.00 97.75 184 PHE A N 1
ATOM 1381 C CA . PHE A 1 184 ? -4.364 4.997 -0.860 1.00 97.75 184 PHE A CA 1
ATOM 1382 C C . PHE A 1 184 ? -3.809 3.786 -0.115 1.00 97.75 184 PHE A C 1
ATOM 1384 O O . PHE A 1 184 ? -2.622 3.764 0.202 1.00 97.75 184 PHE A O 1
ATOM 1391 N N . HIS A 1 185 ? -4.646 2.792 0.165 1.00 97.69 185 HIS A N 1
ATOM 1392 C CA . HIS A 1 185 ? -4.263 1.569 0.870 1.00 97.69 185 HIS A CA 1
ATOM 1393 C C . HIS A 1 185 ? -3.517 0.620 -0.056 1.00 97.69 185 HIS A C 1
ATOM 1395 O O . HIS A 1 185 ? -3.956 0.377 -1.181 1.00 97.69 185 HIS A O 1
ATOM 1401 N N . VAL A 1 186 ? -2.396 0.090 0.422 1.00 98.19 186 VAL A N 1
ATOM 1402 C CA . VAL A 1 186 ? -1.516 -0.760 -0.375 1.00 98.19 186 VAL A CA 1
ATOM 1403 C C . VAL A 1 186 ? -1.837 -2.232 -0.157 1.00 98.19 186 VAL A C 1
ATOM 1405 O O . VAL A 1 186 ? -1.995 -2.710 0.968 1.00 98.19 186 VAL A O 1
ATOM 1408 N N . TYR A 1 187 ? -1.887 -2.941 -1.273 1.00 98.38 187 TYR A N 1
ATOM 1409 C CA . TYR A 1 187 ? -2.015 -4.379 -1.364 1.00 98.38 187 TYR A CA 1
ATOM 1410 C C . TYR A 1 187 ? -0.811 -4.957 -2.087 1.00 98.38 187 TYR A C 1
ATOM 1412 O O . TYR A 1 187 ? -0.256 -4.288 -2.959 1.00 98.38 187 TYR A O 1
ATOM 1420 N N . VAL A 1 188 ? -0.425 -6.184 -1.766 1.00 98.19 188 VAL A N 1
ATOM 1421 C CA . VAL A 1 188 ? 0.756 -6.836 -2.334 1.00 98.19 188 VAL A CA 1
ATOM 1422 C C . VAL A 1 188 ? 0.430 -8.217 -2.879 1.00 98.19 188 VAL A C 1
ATOM 1424 O O . VAL A 1 188 ? -0.420 -8.915 -2.324 1.00 98.19 188 VAL A O 1
ATOM 1427 N N . ARG A 1 189 ? 1.104 -8.588 -3.970 1.00 97.62 189 ARG A N 1
ATOM 1428 C CA . ARG A 1 189 ? 1.204 -9.965 -4.446 1.00 97.62 189 ARG A CA 1
ATOM 1429 C C . ARG A 1 189 ? 2.495 -10.199 -5.232 1.00 97.62 189 ARG A C 1
ATOM 1431 O O . ARG A 1 189 ? 2.860 -9.365 -6.062 1.00 97.62 189 ARG A O 1
ATOM 1438 N N . SER A 1 190 ? 3.148 -11.333 -5.041 1.00 97.44 190 SER A N 1
ATOM 1439 C CA . SER A 1 190 ? 4.330 -11.761 -5.782 1.00 97.44 190 SER A CA 1
ATOM 1440 C C . SER A 1 190 ? 3.956 -12.671 -6.940 1.00 97.44 190 SER A C 1
ATOM 1442 O O . SER A 1 190 ? 3.003 -13.451 -6.894 1.00 97.44 190 SER A O 1
ATOM 1444 N N . PHE A 1 191 ? 4.750 -12.592 -7.999 1.00 97.12 191 PHE A N 1
ATOM 1445 C CA . PHE A 1 191 ? 4.614 -13.436 -9.172 1.00 97.12 191 PHE A CA 1
ATOM 1446 C C . PHE A 1 191 ? 5.989 -13.931 -9.613 1.00 97.12 191 PHE A C 1
ATOM 1448 O O . PHE A 1 191 ? 6.990 -13.219 -9.508 1.00 97.12 191 PHE A O 1
ATOM 1455 N N . GLY A 1 192 ? 6.033 -15.151 -10.149 1.00 95.75 192 GLY A N 1
ATOM 1456 C CA . GLY A 1 192 ? 7.205 -15.630 -10.877 1.00 95.75 192 GLY A CA 1
ATOM 1457 C C . GLY A 1 192 ? 7.441 -14.836 -12.167 1.00 95.75 192 GLY A C 1
ATOM 1458 O O . GLY A 1 192 ? 6.658 -13.959 -12.539 1.00 95.75 192 GLY A O 1
ATOM 1459 N N . SER A 1 193 ? 8.515 -15.167 -12.881 1.00 94.88 193 SER A N 1
ATOM 1460 C CA . SER A 1 193 ? 8.719 -14.646 -14.233 1.00 94.88 193 SER A CA 1
ATOM 1461 C C . SER A 1 193 ? 7.654 -15.182 -15.202 1.00 94.88 193 SER A C 1
ATOM 1463 O O . SER A 1 193 ? 7.048 -16.234 -14.988 1.00 94.88 193 SER A O 1
ATOM 1465 N N . GLY A 1 194 ? 7.424 -14.461 -16.297 1.00 95.50 194 GLY A N 1
ATOM 1466 C CA . GLY A 1 194 ? 6.426 -14.798 -17.309 1.00 95.50 194 GLY A CA 1
ATOM 1467 C C . GLY A 1 194 ? 5.174 -13.927 -17.236 1.00 95.50 194 GLY A C 1
ATOM 1468 O O . GLY A 1 194 ? 5.232 -12.753 -16.876 1.00 95.50 194 GLY A O 1
ATOM 1469 N N . LYS A 1 195 ? 4.036 -14.476 -17.671 1.00 97.62 195 LYS A N 1
ATOM 1470 C CA . LYS A 1 195 ? 2.783 -13.722 -17.792 1.00 97.62 195 LYS A CA 1
ATOM 1471 C C . LYS A 1 195 ? 2.146 -13.507 -16.417 1.00 97.62 195 LYS A C 1
ATOM 1473 O O . LYS A 1 195 ? 1.748 -14.465 -15.762 1.00 97.62 195 LYS A O 1
ATOM 1478 N N . VAL A 1 196 ? 1.977 -12.244 -16.047 1.00 97.81 196 VAL A N 1
ATOM 1479 C CA . VAL A 1 196 ? 1.246 -11.780 -14.866 1.00 97.81 196 VAL A CA 1
ATOM 1480 C C . VAL A 1 196 ? -0.098 -11.219 -15.316 1.00 97.81 196 VAL A C 1
ATOM 1482 O O . VAL A 1 196 ? -0.158 -10.415 -16.246 1.00 97.81 196 VAL A O 1
ATOM 1485 N N . ALA A 1 197 ? -1.180 -11.635 -14.663 1.00 96.94 197 ALA A N 1
ATOM 1486 C CA . ALA A 1 197 ? -2.516 -11.104 -14.899 1.00 96.94 197 ALA A CA 1
ATOM 1487 C C . ALA A 1 197 ? -3.340 -11.119 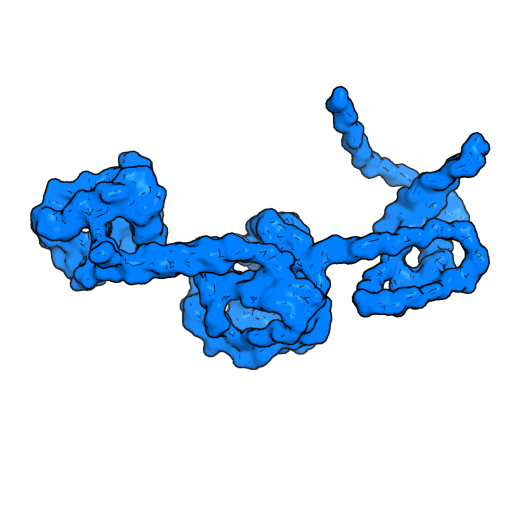-13.608 1.00 96.94 197 ALA A C 1
ATOM 1489 O O . ALA A 1 197 ? -3.287 -12.073 -12.834 1.00 96.94 197 ALA A O 1
ATOM 1490 N N . PHE A 1 198 ? -4.106 -10.058 -13.396 1.00 97.19 198 PHE A N 1
ATOM 1491 C CA . PHE A 1 198 ? -5.064 -9.889 -12.312 1.00 97.19 198 PHE A CA 1
ATOM 1492 C C . PHE A 1 198 ? -6.147 -8.896 -12.750 1.00 97.19 198 PHE A C 1
ATOM 1494 O O . PHE A 1 198 ? -6.006 -8.207 -13.758 1.00 97.19 198 PHE A O 1
ATOM 1501 N N . HIS A 1 199 ? -7.239 -8.800 -12.003 1.00 95.88 199 HIS A N 1
ATOM 1502 C CA . HIS A 1 199 ? -8.296 -7.825 -12.260 1.00 95.88 199 HIS A CA 1
ATOM 1503 C C . HIS A 1 199 ? -8.789 -7.242 -10.940 1.00 95.88 199 HIS A C 1
ATOM 1505 O O . HIS A 1 199 ? -8.753 -7.904 -9.901 1.00 95.88 199 HIS A O 1
ATOM 1511 N N . PHE A 1 200 ? -9.244 -5.995 -10.973 1.00 96.69 200 PHE A N 1
ATOM 1512 C CA . PHE A 1 200 ? -9.902 -5.390 -9.823 1.00 96.69 200 PHE A CA 1
ATOM 1513 C C . PHE A 1 200 ? -11.307 -5.968 -9.681 1.00 96.69 200 PHE A C 1
ATOM 1515 O O . PHE A 1 200 ? -12.003 -6.193 -10.672 1.00 96.69 200 PHE A O 1
ATOM 1522 N N . ARG A 1 201 ? -11.756 -6.186 -8.444 1.00 97.00 201 ARG A N 1
ATOM 1523 C CA . ARG A 1 201 ? -13.090 -6.754 -8.179 1.00 97.00 201 ARG A CA 1
ATOM 1524 C C . ARG A 1 201 ? -14.228 -5.776 -8.470 1.00 97.00 201 ARG A C 1
ATOM 1526 O O . ARG A 1 201 ? -15.371 -6.183 -8.655 1.00 97.00 201 ARG A O 1
ATOM 1533 N N . ARG A 1 202 ? -13.923 -4.479 -8.521 1.00 95.94 202 ARG A N 1
ATOM 1534 C CA . ARG A 1 202 ? -14.836 -3.410 -8.941 1.00 95.94 202 ARG A CA 1
ATOM 1535 C C . ARG A 1 202 ? -14.034 -2.227 -9.473 1.00 95.94 202 ARG A C 1
ATOM 1537 O O . ARG A 1 202 ? -12.852 -2.103 -9.164 1.00 95.94 202 ARG A O 1
ATOM 1544 N N . ARG A 1 203 ? -14.694 -1.329 -10.206 1.00 95.88 203 ARG A N 1
ATOM 1545 C CA . ARG A 1 203 ? -14.068 -0.087 -10.671 1.00 95.88 203 ARG A CA 1
ATOM 1546 C C . ARG A 1 203 ? -13.597 0.769 -9.489 1.00 95.88 203 ARG A C 1
ATOM 1548 O O . ARG A 1 203 ? -14.373 1.008 -8.561 1.00 95.88 203 ARG A O 1
ATOM 1555 N N . CYS A 1 204 ? -12.354 1.239 -9.525 1.00 96.06 204 CYS A N 1
ATOM 1556 C CA . CYS A 1 204 ? -11.779 2.092 -8.481 1.00 96.06 204 CYS A CA 1
ATOM 1557 C C . CYS A 1 204 ? -10.600 2.931 -8.987 1.00 96.06 204 CYS A C 1
ATOM 1559 O O . CYS A 1 204 ? -9.915 2.544 -9.933 1.00 96.06 204 CYS A O 1
ATOM 1561 N N . ALA A 1 205 ? -10.293 4.028 -8.295 1.00 96.25 205 ALA A N 1
ATOM 1562 C CA . ALA A 1 205 ? -9.011 4.701 -8.450 1.00 96.25 205 ALA A CA 1
ATOM 1563 C C . ALA A 1 205 ? -7.910 3.859 -7.785 1.00 96.25 205 ALA A C 1
ATOM 1565 O O . ALA A 1 205 ? -7.964 3.577 -6.584 1.00 96.25 205 ALA A O 1
ATOM 1566 N N . ALA A 1 206 ? -6.926 3.434 -8.578 1.00 97.19 206 ALA A N 1
ATOM 1567 C CA . ALA A 1 206 ? -5.797 2.654 -8.099 1.00 97.19 206 ALA A CA 1
ATOM 1568 C C . ALA A 1 206 ? -4.517 2.889 -8.915 1.00 97.19 206 ALA A C 1
ATOM 1570 O O . ALA A 1 206 ? -4.558 3.149 -10.122 1.00 97.19 206 ALA A O 1
ATOM 1571 N N . GLY A 1 207 ? -3.373 2.759 -8.246 1.00 96.69 207 GLY A N 1
ATOM 1572 C CA . GLY A 1 207 ? -2.035 2.744 -8.830 1.00 96.69 207 GLY A CA 1
ATOM 1573 C C . GLY A 1 207 ? -1.415 1.351 -8.780 1.00 96.69 207 GLY A C 1
ATOM 1574 O O . GLY A 1 207 ? -1.619 0.632 -7.806 1.00 96.69 207 GLY A O 1
ATOM 1575 N N . VAL A 1 208 ? -0.646 0.984 -9.808 1.00 97.69 208 VAL A N 1
ATOM 1576 C CA . VAL A 1 208 ? 0.039 -0.315 -9.896 1.00 97.69 208 VAL A CA 1
ATOM 1577 C C . VAL A 1 208 ? 1.545 -0.089 -9.966 1.00 97.69 208 VAL A C 1
ATOM 1579 O O . VAL A 1 208 ? 2.046 0.500 -10.925 1.00 97.69 208 VAL A O 1
ATOM 1582 N N . PHE A 1 209 ? 2.258 -0.570 -8.956 1.00 97.69 209 PHE A N 1
ATOM 1583 C CA . PHE A 1 209 ? 3.713 -0.558 -8.875 1.00 97.69 209 PHE A CA 1
ATOM 1584 C C . PHE A 1 209 ? 4.224 -1.988 -9.019 1.00 97.69 209 PHE A C 1
ATOM 1586 O O . PHE A 1 209 ? 3.685 -2.908 -8.411 1.00 97.69 209 PHE A O 1
ATOM 1593 N N . VAL A 1 210 ? 5.271 -2.177 -9.807 1.00 97.81 210 VAL A N 1
ATOM 1594 C CA . VAL A 1 210 ? 5.932 -3.462 -10.014 1.00 97.81 210 VAL A CA 1
ATOM 1595 C C . VAL A 1 210 ? 7.385 -3.293 -9.615 1.00 97.81 210 VAL A C 1
ATOM 1597 O O . VAL A 1 210 ? 8.097 -2.480 -10.199 1.00 97.81 210 VAL A O 1
ATOM 1600 N N . VAL A 1 211 ? 7.822 -4.029 -8.606 1.00 96.31 211 VAL A N 1
ATOM 1601 C CA . VAL A 1 211 ? 9.191 -3.991 -8.085 1.00 96.31 211 VAL A CA 1
ATOM 1602 C C . VAL A 1 211 ? 9.826 -5.375 -8.193 1.00 96.31 211 VAL A C 1
ATOM 1604 O O . VAL A 1 211 ? 9.159 -6.350 -8.550 1.00 96.31 211 VAL A O 1
ATOM 1607 N N . GLU A 1 212 ? 11.128 -5.451 -7.933 1.00 94.31 212 GLU A N 1
ATOM 1608 C CA . GLU A 1 212 ? 11.829 -6.729 -7.849 1.00 94.31 212 GLU A CA 1
ATOM 1609 C C . GLU A 1 212 ? 11.176 -7.612 -6.776 1.00 94.31 212 GLU A C 1
ATOM 1611 O O . GLU A 1 212 ? 10.475 -7.124 -5.886 1.00 94.31 212 GLU A O 1
ATOM 1616 N N . HIS A 1 213 ? 11.331 -8.926 -6.882 1.00 94.69 213 HIS A N 1
ATOM 1617 C CA . HIS A 1 213 ? 10.765 -9.828 -5.891 1.00 94.69 213 HIS A CA 1
ATOM 1618 C C . HIS A 1 213 ? 11.247 -9.486 -4.466 1.00 94.69 213 HIS A C 1
ATOM 1620 O O . HIS A 1 213 ? 12.441 -9.335 -4.221 1.00 94.69 213 HIS A O 1
ATOM 1626 N N . GLN A 1 214 ? 10.304 -9.340 -3.535 1.00 91.75 214 GLN A N 1
ATOM 1627 C CA . GLN A 1 214 ? 10.532 -9.000 -2.134 1.00 91.75 214 GLN A CA 1
ATOM 1628 C C . GLN A 1 214 ? 9.914 -10.107 -1.286 1.00 91.75 214 GLN A C 1
ATOM 1630 O O . GLN A 1 214 ? 8.727 -10.058 -0.974 1.00 91.75 214 GLN A O 1
ATOM 1635 N N . GLU A 1 215 ? 10.725 -11.101 -0.919 1.00 86.31 215 GLU A N 1
ATOM 1636 C CA . GLU A 1 215 ? 10.272 -12.303 -0.200 1.00 86.31 215 GLU A CA 1
ATOM 1637 C C . GLU A 1 215 ? 9.495 -11.975 1.083 1.00 86.31 215 GLU A C 1
ATOM 1639 O O . GLU A 1 215 ? 8.501 -12.628 1.388 1.00 86.31 215 GLU A O 1
ATOM 1644 N N . SER A 1 216 ? 9.898 -10.933 1.817 1.00 89.38 216 SER A N 1
ATOM 1645 C CA . SER A 1 216 ? 9.232 -10.568 3.070 1.00 89.38 216 SER A CA 1
ATOM 1646 C C . SER A 1 216 ? 7.898 -9.852 2.868 1.00 89.38 216 SER A C 1
ATOM 1648 O O . SER A 1 216 ? 7.088 -9.829 3.780 1.00 89.38 216 SER A O 1
ATOM 1650 N N . ALA A 1 217 ? 7.630 -9.263 1.699 1.00 89.25 217 ALA A N 1
ATOM 1651 C CA . ALA A 1 217 ? 6.498 -8.351 1.553 1.00 89.25 217 ALA A CA 1
ATOM 1652 C C . ALA A 1 217 ? 5.137 -9.044 1.703 1.00 89.25 217 ALA A C 1
ATOM 1654 O O . ALA A 1 217 ? 4.228 -8.480 2.312 1.00 89.25 217 ALA A O 1
ATOM 1655 N N . GLU A 1 218 ? 4.991 -10.244 1.139 1.00 90.38 218 GLU A N 1
ATOM 1656 C CA . GLU A 1 218 ? 3.791 -11.060 1.335 1.00 90.38 218 GLU A CA 1
ATOM 1657 C C . GLU A 1 218 ? 3.778 -11.708 2.713 1.00 90.38 218 GLU A C 1
ATOM 1659 O O . GLU A 1 218 ? 2.742 -11.662 3.359 1.00 90.38 218 GLU A O 1
ATOM 1664 N N . VAL A 1 219 ? 4.914 -12.219 3.198 1.00 91.25 219 VAL A N 1
ATOM 1665 C CA . VAL A 1 219 ? 5.015 -12.823 4.539 1.00 91.25 219 VAL A CA 1
ATOM 1666 C C . VAL A 1 219 ? 4.579 -11.833 5.622 1.00 91.25 219 VAL A C 1
ATOM 1668 O O . VAL A 1 219 ? 3.756 -12.171 6.467 1.00 91.25 219 VAL A O 1
ATOM 1671 N N . ASP A 1 220 ? 5.052 -10.588 5.555 1.00 90.94 220 ASP A N 1
ATOM 1672 C CA . ASP A 1 220 ? 4.679 -9.519 6.484 1.00 90.94 220 ASP A CA 1
ATOM 1673 C C . ASP A 1 220 ? 3.172 -9.196 6.390 1.00 90.94 220 ASP A C 1
ATOM 1675 O O . ASP A 1 220 ? 2.518 -8.907 7.397 1.00 90.94 220 ASP A O 1
ATOM 1679 N N . ALA A 1 221 ? 2.597 -9.245 5.182 1.00 92.56 221 ALA A N 1
ATOM 1680 C CA . ALA A 1 221 ? 1.169 -9.015 4.963 1.00 92.56 221 ALA A CA 1
ATOM 1681 C C . ALA A 1 221 ? 0.306 -10.187 5.470 1.00 92.56 221 ALA A C 1
ATOM 1683 O O . ALA A 1 221 ? -0.730 -9.947 6.094 1.00 92.56 221 ALA A O 1
ATOM 1684 N N . GLU A 1 222 ? 0.743 -11.431 5.264 1.00 91.81 222 GLU A N 1
ATOM 1685 C CA . GLU A 1 222 ? 0.107 -12.646 5.787 1.00 91.81 222 GLU A CA 1
ATOM 1686 C C . GLU A 1 222 ? 0.162 -12.685 7.313 1.00 91.81 222 GLU A C 1
ATOM 1688 O O . GLU A 1 222 ? -0.863 -12.915 7.955 1.00 91.81 222 GLU A O 1
ATOM 1693 N N . GLU A 1 223 ? 1.325 -12.410 7.914 1.00 92.25 223 GLU A N 1
ATOM 1694 C CA . GLU A 1 223 ? 1.477 -12.344 9.369 1.00 92.25 223 GLU A CA 1
ATOM 1695 C C . GLU A 1 223 ? 0.522 -11.297 9.942 1.00 92.25 223 GLU A C 1
ATOM 1697 O O . GLU A 1 223 ? -0.247 -11.580 10.865 1.00 92.25 223 GLU A O 1
ATOM 1702 N N . ARG A 1 224 ? 0.497 -10.099 9.349 1.00 92.88 224 ARG A N 1
ATOM 1703 C CA . ARG A 1 224 ? -0.438 -9.042 9.733 1.00 92.88 224 ARG A CA 1
ATOM 1704 C C . ARG A 1 224 ? -1.888 -9.520 9.654 1.00 92.88 224 ARG A C 1
ATOM 1706 O O . ARG A 1 224 ? -2.642 -9.299 10.602 1.00 92.88 224 ARG A O 1
ATOM 1713 N N . GLU A 1 225 ? -2.308 -10.131 8.551 1.00 91.19 225 GLU A N 1
ATOM 1714 C CA . GLU A 1 225 ? -3.678 -10.628 8.388 1.00 91.19 225 GLU A CA 1
ATOM 1715 C C . GLU A 1 225 ? -4.009 -11.732 9.403 1.00 91.19 225 GLU A C 1
ATOM 1717 O O . GLU A 1 225 ? -5.089 -11.717 10.006 1.00 91.19 225 GLU A O 1
ATOM 1722 N N . GLY A 1 226 ? -3.060 -12.624 9.688 1.00 91.50 226 GLY A N 1
ATOM 1723 C CA . GLY A 1 226 ? -3.151 -13.630 10.745 1.00 91.50 226 GLY A CA 1
ATOM 1724 C C . GLY A 1 226 ? -3.389 -13.009 12.123 1.00 91.50 226 GLY A C 1
ATOM 1725 O O . GLY A 1 226 ? -4.310 -13.400 12.840 1.00 91.50 226 GLY A O 1
ATOM 1726 N N . LEU A 1 227 ? -2.631 -11.970 12.480 1.00 92.94 227 LEU A N 1
ATOM 1727 C CA . LEU A 1 227 ? -2.818 -11.234 13.737 1.00 92.94 227 LEU A CA 1
ATOM 1728 C C . LEU A 1 227 ? -4.157 -10.485 13.796 1.00 92.94 227 LEU A C 1
ATOM 1730 O O . LEU A 1 227 ? -4.750 -10.345 14.866 1.00 92.94 227 LEU A O 1
ATOM 1734 N N . LEU A 1 228 ? -4.649 -9.971 12.668 1.00 93.44 228 LEU A N 1
ATOM 1735 C CA . LEU A 1 228 ? -5.930 -9.260 12.616 1.00 93.44 228 LEU A CA 1
ATOM 1736 C C . LEU A 1 228 ? -7.132 -10.211 12.692 1.00 93.44 228 LEU A C 1
ATOM 1738 O O . LEU A 1 228 ? -8.166 -9.841 13.265 1.00 93.44 228 LEU A O 1
ATOM 1742 N N . SER A 1 229 ? -7.007 -11.411 12.128 1.00 93.25 229 SER A N 1
ATOM 1743 C CA . SER A 1 229 ? -8.053 -12.440 12.103 1.00 93.25 229 SER A CA 1
ATOM 1744 C C . SER A 1 229 ? -8.107 -13.290 13.376 1.00 93.25 229 SER A C 1
ATOM 1746 O O . SER A 1 229 ? -9.164 -13.836 13.682 1.00 93.25 229 SER A O 1
ATOM 1748 N N . SER A 1 230 ? -7.048 -13.313 14.189 1.00 95.31 230 SER A N 1
ATOM 1749 C CA . SER A 1 230 ? -6.989 -14.029 15.476 1.00 95.31 230 SER A CA 1
ATOM 1750 C C . SER A 1 230 ? -7.766 -13.362 16.625 1.00 95.31 230 SER A C 1
ATOM 1752 O O . SER A 1 230 ? -7.463 -13.565 17.800 1.00 95.31 230 SER A O 1
ATOM 1754 N N . TYR A 1 231 ? -8.789 -12.562 16.310 1.00 97.19 231 TYR A N 1
ATOM 1755 C CA . TYR A 1 231 ? -9.645 -11.899 17.294 1.00 97.19 231 TYR A CA 1
ATOM 1756 C C . TYR A 1 231 ? -11.091 -12.378 17.227 1.00 97.19 231 TYR A C 1
ATOM 1758 O O . TYR A 1 231 ? -11.724 -12.349 16.173 1.00 97.19 231 TYR A O 1
ATOM 1766 N N . GLY A 1 232 ? -11.641 -12.698 18.394 1.00 97.25 232 GLY A N 1
ATOM 1767 C CA . GLY A 1 232 ? -13.071 -12.808 18.640 1.00 97.25 232 GLY A CA 1
ATOM 1768 C C . GLY A 1 232 ? -13.646 -11.462 19.065 1.00 97.25 232 GLY A C 1
ATOM 1769 O O . GLY A 1 232 ? -12.903 -10.542 19.427 1.00 97.25 2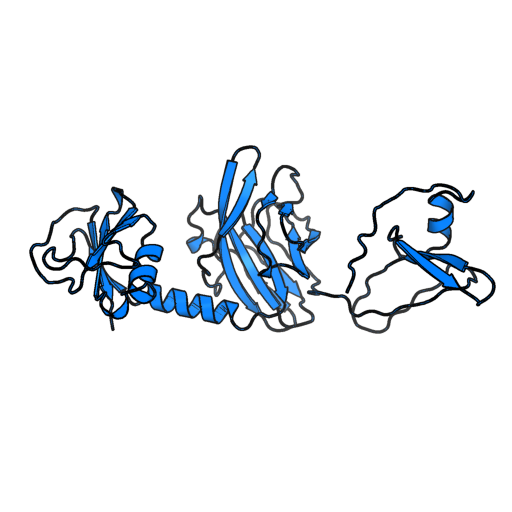32 GLY A O 1
ATOM 1770 N N . ALA A 1 233 ? -14.972 -11.335 19.015 1.00 97.88 233 ALA A N 1
ATOM 1771 C CA . ALA A 1 233 ? -15.647 -10.114 19.429 1.00 97.88 233 ALA A CA 1
ATOM 1772 C C . ALA A 1 233 ? -16.974 -10.372 20.152 1.00 97.88 233 ALA A C 1
ATOM 1774 O O . ALA A 1 233 ? -17.763 -11.221 19.737 1.00 97.88 233 ALA A O 1
ATOM 1775 N N . PHE A 1 234 ? -17.246 -9.568 21.182 1.00 97.62 234 PHE A N 1
ATOM 1776 C CA . PHE A 1 234 ? -18.581 -9.358 21.738 1.00 97.62 234 PHE A CA 1
ATOM 1777 C C . PHE A 1 234 ? -19.111 -8.014 21.238 1.00 97.62 234 PHE A C 1
ATOM 1779 O O . PHE A 1 234 ? -18.619 -6.949 21.623 1.00 97.62 234 PHE A O 1
ATOM 1786 N N . SER A 1 235 ? -20.085 -8.057 20.329 1.00 97.62 235 SER A N 1
ATOM 1787 C CA . SER A 1 235 ? -20.632 -6.850 19.712 1.00 97.62 235 SER A CA 1
ATOM 1788 C C . SER A 1 235 ? -21.644 -6.146 20.610 1.00 97.62 235 SER A C 1
ATOM 1790 O O . SER A 1 235 ? -22.526 -6.777 21.192 1.00 97.62 235 SER A O 1
ATOM 1792 N N . GLY A 1 236 ? -21.585 -4.818 20.647 1.00 97.88 236 GLY A N 1
ATOM 1793 C CA . GLY A 1 236 ? -22.544 -3.999 21.387 1.00 97.88 236 GLY A CA 1
ATOM 1794 C C . GLY A 1 236 ? -22.272 -3.887 22.891 1.00 97.88 236 GLY A C 1
ATOM 1795 O O . GLY A 1 236 ? -23.158 -3.448 23.635 1.00 97.88 236 GLY A O 1
ATOM 1796 N N . GLU A 1 237 ? -21.084 -4.270 23.360 1.00 98.25 237 GLU A N 1
ATOM 1797 C CA . GLU A 1 237 ? -20.653 -4.095 24.745 1.00 98.25 237 GLU A CA 1
ATOM 1798 C C . GLU A 1 237 ? -19.145 -3.857 24.889 1.00 98.25 237 GLU A C 1
ATOM 1800 O O . GLU A 1 237 ? -18.351 -4.195 24.017 1.00 98.25 237 GLU A O 1
ATOM 1805 N N . SER A 1 238 ? -18.744 -3.231 25.997 1.00 98.31 238 SER A N 1
ATOM 1806 C CA . SER A 1 238 ? -17.340 -3.118 26.390 1.00 98.31 238 SER A CA 1
ATOM 1807 C C . SER A 1 238 ? -16.826 -4.420 26.987 1.00 98.31 238 SER A C 1
ATOM 1809 O O . SER A 1 238 ? -17.597 -5.183 27.564 1.00 98.31 238 SER A O 1
ATOM 1811 N N . CYS A 1 239 ? -15.507 -4.592 26.994 1.00 98.00 239 CYS A N 1
ATOM 1812 C CA . CYS A 1 239 ? -14.879 -5.567 27.874 1.00 98.00 239 CYS A CA 1
ATOM 1813 C C . CYS A 1 239 ? -15.100 -5.186 29.348 1.00 98.00 239 CYS A C 1
ATOM 1815 O O . CYS A 1 239 ? -15.526 -4.062 29.673 1.00 98.00 239 CYS A O 1
ATOM 1817 N N . GLY A 1 240 ? -14.808 -6.124 30.244 1.00 96.75 240 GLY A N 1
ATOM 1818 C CA . GLY A 1 240 ? -14.798 -5.907 31.681 1.00 96.75 240 GLY A CA 1
ATOM 1819 C C . GLY A 1 240 ? -13.853 -4.765 32.084 1.00 96.75 240 GLY A C 1
ATOM 1820 O O . GLY A 1 240 ? -12.735 -4.636 31.592 1.00 96.75 240 GLY A O 1
ATOM 1821 N N . LYS A 1 241 ? -14.327 -3.862 32.94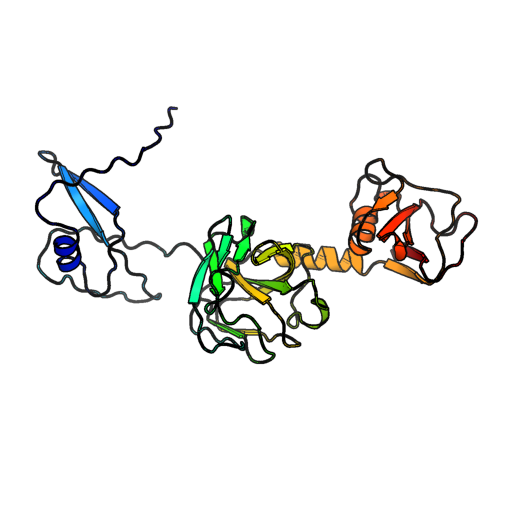9 1.00 91.81 241 LYS A N 1
ATOM 1822 C CA . LYS A 1 241 ? -13.611 -2.625 33.324 1.00 91.81 241 LYS A CA 1
ATOM 1823 C C . LYS A 1 241 ? -12.711 -2.751 34.566 1.00 91.81 241 LYS A C 1
ATOM 1825 O O . LYS A 1 241 ? -12.292 -1.721 35.093 1.00 91.81 241 LYS A O 1
ATOM 1830 N N . GLY A 1 242 ? -12.442 -3.959 35.064 1.00 90.56 242 GLY A N 1
ATOM 1831 C CA . GLY A 1 242 ? -11.711 -4.185 36.322 1.00 90.56 242 GLY A CA 1
ATOM 1832 C C . GLY A 1 242 ? -10.192 -3.997 36.243 1.00 90.56 242 GLY A C 1
ATOM 1833 O O . GLY A 1 242 ? -9.545 -3.751 37.258 1.00 90.56 242 GLY A O 1
ATOM 1834 N N . ASN A 1 243 ? -9.617 -4.060 35.042 1.00 93.81 243 ASN A N 1
ATOM 1835 C CA . ASN A 1 243 ? -8.209 -4.422 34.861 1.00 93.81 243 ASN A CA 1
ATOM 1836 C C . ASN A 1 243 ? -7.577 -3.810 33.595 1.00 93.81 243 ASN A C 1
ATOM 1838 O O . ASN A 1 243 ? -7.124 -4.495 32.675 1.00 93.81 243 ASN A O 1
ATOM 1842 N N . VAL A 1 244 ? -7.535 -2.484 33.543 1.00 96.56 244 VAL A N 1
ATOM 1843 C CA . VAL A 1 244 ? -6.978 -1.762 32.394 1.00 96.56 244 VAL A CA 1
ATOM 1844 C C . VAL A 1 244 ? -5.462 -1.994 32.271 1.00 96.56 244 VAL A C 1
ATOM 1846 O O . VAL A 1 244 ? -4.709 -1.766 33.220 1.00 96.56 244 VAL A O 1
ATOM 1849 N N . LEU A 1 245 ? -5.017 -2.399 31.082 1.00 97.56 245 LEU A N 1
ATOM 1850 C CA . LEU A 1 245 ? -3.615 -2.591 30.700 1.00 97.56 245 LEU A CA 1
ATOM 1851 C C . LEU A 1 245 ? -3.081 -1.344 29.985 1.00 97.56 245 LEU A C 1
ATOM 1853 O O . LEU A 1 245 ? -3.825 -0.640 29.307 1.00 97.56 245 LEU A O 1
ATOM 1857 N N . LYS A 1 246 ? -1.776 -1.084 30.106 1.00 97.88 246 LYS A N 1
ATOM 1858 C CA . LYS A 1 246 ? -1.073 -0.074 29.308 1.00 97.88 246 LYS A CA 1
ATOM 1859 C C . LYS A 1 246 ? -0.287 -0.743 28.184 1.00 97.88 246 LYS A C 1
ATOM 1861 O O . LYS A 1 246 ? 0.526 -1.615 28.461 1.00 97.88 246 LYS A O 1
ATOM 1866 N N . ILE A 1 247 ? -0.486 -0.274 26.956 1.00 97.12 247 ILE A N 1
ATOM 1867 C CA . ILE A 1 247 ? 0.310 -0.632 25.780 1.00 97.12 247 ILE A CA 1
ATOM 1868 C C . ILE A 1 247 ? 1.114 0.595 25.358 1.00 97.12 247 ILE A C 1
ATOM 1870 O O . ILE A 1 247 ? 0.546 1.678 25.199 1.00 97.12 247 ILE A O 1
ATOM 1874 N N . GLY A 1 248 ? 2.438 0.467 25.242 1.00 93.62 248 GLY A N 1
ATOM 1875 C CA . GLY A 1 248 ? 3.312 1.615 24.954 1.00 93.62 248 GLY A CA 1
ATOM 1876 C C . GLY A 1 248 ? 3.175 2.743 25.989 1.00 93.62 248 GLY A C 1
ATOM 1877 O O . GLY A 1 248 ? 3.201 3.922 25.649 1.00 93.62 248 GLY A O 1
ATOM 1878 N N . GLY A 1 249 ? 2.924 2.390 27.255 1.00 95.38 249 GLY A N 1
ATOM 1879 C CA . GLY A 1 249 ? 2.745 3.342 28.358 1.00 95.38 249 GLY A CA 1
ATOM 1880 C C . GLY A 1 249 ? 1.356 3.992 28.471 1.00 95.38 249 GLY A C 1
ATOM 1881 O O . GLY A 1 249 ? 1.084 4.636 29.489 1.00 95.38 249 GLY A O 1
ATOM 1882 N N . ALA A 1 250 ? 0.450 3.786 27.510 1.00 96.62 250 ALA A N 1
ATOM 1883 C CA . ALA A 1 250 ? -0.904 4.346 27.517 1.00 96.62 250 ALA A CA 1
ATOM 1884 C C . ALA A 1 250 ? -1.978 3.257 27.653 1.00 96.62 250 ALA A C 1
ATOM 1886 O O . ALA A 1 250 ? -1.897 2.199 27.039 1.00 96.62 250 ALA A O 1
ATOM 1887 N N . SER A 1 251 ? -3.021 3.517 28.444 1.00 96.00 251 SER A N 1
ATOM 1888 C CA . SER A 1 251 ? -4.160 2.596 28.586 1.00 96.00 251 SER A CA 1
ATOM 1889 C C . SER A 1 251 ? -5.152 2.656 27.430 1.00 96.00 251 SER A C 1
ATOM 1891 O O . SER A 1 251 ? -5.990 1.768 27.269 1.00 96.00 251 SER A O 1
ATOM 1893 N N . THR A 1 252 ? -5.071 3.720 26.637 1.00 97.38 252 THR A N 1
ATOM 1894 C CA . THR A 1 252 ? -5.948 3.958 25.501 1.00 97.38 252 THR A CA 1
ATOM 1895 C C . THR A 1 252 ? -5.148 4.344 24.278 1.00 97.38 252 THR A C 1
ATOM 1897 O O . THR A 1 252 ? -4.159 5.068 24.393 1.00 97.38 252 THR A O 1
ATOM 1900 N N . LEU A 1 253 ? -5.637 3.955 23.107 1.00 97.75 253 LEU A N 1
ATOM 1901 C CA . LEU A 1 253 ? -5.049 4.316 21.826 1.00 97.75 253 LEU A CA 1
ATOM 1902 C C . LEU A 1 253 ? -6.130 4.830 20.873 1.00 97.75 253 LEU A C 1
ATOM 1904 O O . LEU A 1 253 ? -7.163 4.192 20.689 1.00 97.75 253 LEU A O 1
ATOM 1908 N N . LEU A 1 254 ? -5.877 5.988 20.259 1.00 97.56 254 LEU A N 1
ATOM 1909 C CA . LEU A 1 254 ? -6.691 6.510 19.162 1.00 97.56 254 LEU A CA 1
ATOM 1910 C C . LEU A 1 254 ? -6.239 5.886 17.833 1.00 97.56 254 LEU A C 1
ATOM 1912 O O . LEU A 1 254 ? -5.044 5.892 17.490 1.00 97.56 254 LEU A O 1
ATOM 1916 N N . GLY A 1 255 ? -7.200 5.360 17.077 1.00 94.19 255 GLY A N 1
ATOM 1917 C CA . GLY A 1 255 ? -6.993 4.794 15.753 1.00 94.19 255 GLY A CA 1
ATOM 1918 C C . GLY A 1 255 ? -8.088 3.838 15.283 1.00 94.19 255 GLY A C 1
ATOM 1919 O O . GLY A 1 255 ? -9.129 3.646 15.913 1.00 94.19 255 GLY A O 1
ATOM 1920 N N . SER A 1 256 ? -7.830 3.228 14.129 1.00 94.12 256 SER A N 1
ATOM 1921 C CA . SER A 1 256 ? -8.679 2.175 13.580 1.00 94.12 256 SER A CA 1
ATOM 1922 C C . SER A 1 256 ? -8.661 0.922 14.458 1.00 94.12 256 SER A C 1
ATOM 1924 O O . SER A 1 256 ? -7.740 0.704 15.251 1.00 94.12 256 SER A O 1
ATOM 1926 N N . LEU A 1 257 ? -9.665 0.069 14.268 1.00 95.94 257 LEU A N 1
ATOM 1927 C CA . LEU A 1 257 ? -9.730 -1.247 14.896 1.00 95.94 257 LEU A CA 1
ATOM 1928 C C . LEU A 1 257 ? -8.451 -2.065 14.652 1.00 95.94 257 LEU A C 1
ATOM 1930 O O . LEU A 1 257 ? -7.886 -2.611 15.595 1.00 95.94 257 LEU A O 1
ATOM 1934 N N . ASP A 1 258 ? -7.945 -2.088 13.419 1.00 95.12 258 ASP A N 1
ATOM 1935 C CA . ASP A 1 258 ? -6.723 -2.823 13.071 1.00 95.12 258 ASP A CA 1
ATOM 1936 C C . ASP A 1 258 ? -5.502 -2.327 13.844 1.00 95.12 258 ASP A C 1
ATOM 1938 O O . ASP A 1 258 ? -4.687 -3.122 14.306 1.00 95.12 258 ASP A O 1
ATOM 1942 N N . LYS A 1 259 ? -5.391 -1.009 14.049 1.00 95.12 259 LYS A N 1
ATOM 1943 C CA . LYS A 1 259 ? -4.312 -0.431 14.856 1.00 95.12 259 LYS A CA 1
ATOM 1944 C C . LYS A 1 259 ? -4.391 -0.918 16.304 1.00 95.12 259 LYS A C 1
ATOM 1946 O O . LYS A 1 259 ? -3.363 -1.191 16.913 1.00 95.12 259 LYS A O 1
ATOM 1951 N N . CYS A 1 260 ? -5.600 -1.044 16.846 1.00 97.50 260 CYS A N 1
ATOM 1952 C CA . CYS A 1 260 ? -5.830 -1.567 18.189 1.00 97.50 260 CYS A CA 1
ATOM 1953 C C . CYS A 1 260 ? -5.497 -3.059 18.302 1.00 97.50 260 CYS A C 1
ATOM 1955 O O . CYS A 1 260 ? -4.820 -3.457 19.249 1.00 97.50 260 CYS A O 1
ATOM 1957 N N . LYS A 1 261 ? -5.904 -3.864 17.313 1.00 97.56 261 LYS A N 1
ATOM 1958 C CA . LYS A 1 261 ? -5.546 -5.287 17.218 1.00 97.56 261 LYS A CA 1
ATOM 1959 C C . LYS A 1 261 ? -4.031 -5.477 17.196 1.00 97.56 261 LYS A C 1
ATOM 1961 O O . LYS A 1 261 ? -3.490 -6.196 18.028 1.00 97.56 261 LYS A O 1
ATOM 1966 N N . LEU A 1 262 ? -3.328 -4.756 16.325 1.00 95.94 262 LEU A N 1
ATOM 1967 C CA . LEU A 1 262 ? -1.871 -4.863 16.226 1.00 95.94 262 LEU A CA 1
ATOM 1968 C C . LEU A 1 262 ? -1.163 -4.350 17.475 1.00 95.94 262 LEU A C 1
ATOM 1970 O O . LEU A 1 262 ? -0.250 -5.006 17.957 1.00 95.94 262 LEU A O 1
ATOM 1974 N N . ALA A 1 263 ? -1.612 -3.239 18.066 1.00 97.12 263 ALA A N 1
ATOM 1975 C CA . ALA A 1 263 ? -1.046 -2.757 19.325 1.00 97.12 263 ALA A CA 1
ATOM 1976 C C . ALA A 1 263 ? -1.175 -3.804 20.445 1.00 97.12 263 ALA A C 1
ATOM 1978 O O . ALA A 1 263 ? -0.242 -4.001 21.216 1.00 97.12 263 ALA A O 1
ATOM 1979 N N . CYS A 1 264 ? -2.301 -4.514 20.509 1.00 97.56 264 CYS A N 1
ATOM 1980 C CA . CYS A 1 264 ? -2.517 -5.572 21.491 1.00 97.56 264 CYS A CA 1
ATOM 1981 C C . CYS A 1 264 ? -1.711 -6.854 21.191 1.00 97.56 264 CYS A C 1
ATOM 1983 O O . CYS A 1 264 ? -1.476 -7.625 22.117 1.00 97.56 264 CYS A O 1
ATOM 1985 N N . TRP A 1 265 ? -1.253 -7.093 19.956 1.00 96.38 265 TRP A N 1
ATOM 1986 C CA . TRP A 1 265 ? -0.354 -8.210 19.612 1.00 96.38 265 TRP A CA 1
ATOM 1987 C C . TRP A 1 265 ? 1.134 -7.882 19.720 1.00 96.38 265 TRP A C 1
ATOM 1989 O O . TRP A 1 265 ? 1.898 -8.711 20.203 1.00 96.38 265 TRP A O 1
ATOM 1999 N N . GLN A 1 266 ? 1.531 -6.692 19.282 1.00 95.19 266 GLN A N 1
ATOM 2000 C CA . GLN A 1 266 ? 2.927 -6.347 19.008 1.00 95.19 266 GLN A CA 1
ATOM 2001 C C . GLN A 1 266 ? 3.437 -5.156 19.829 1.00 95.19 266 GLN A C 1
ATOM 2003 O O . GLN A 1 266 ? 4.638 -4.919 19.874 1.00 95.19 266 GLN A O 1
ATOM 2008 N N . GLY A 1 267 ? 2.554 -4.374 20.458 1.00 94.31 267 GLY A N 1
ATOM 2009 C CA . GLY A 1 267 ? 2.962 -3.209 21.242 1.00 94.31 267 GLY A CA 1
ATOM 2010 C C . GLY A 1 267 ? 3.678 -3.578 22.543 1.00 94.31 267 GLY A C 1
ATOM 2011 O O . GLY A 1 267 ? 3.533 -4.679 23.069 1.00 94.31 267 GLY A O 1
ATOM 2012 N N . ASP A 1 268 ? 4.411 -2.633 23.128 1.00 95.75 268 ASP A N 1
ATOM 2013 C CA . ASP A 1 268 ? 5.062 -2.858 24.421 1.00 95.75 268 ASP A CA 1
ATOM 2014 C C . ASP A 1 268 ? 4.017 -3.169 25.502 1.00 95.75 268 ASP A C 1
ATOM 2016 O O . ASP A 1 268 ? 3.137 -2.348 25.771 1.00 95.75 268 ASP A O 1
ATOM 2020 N N . GLY A 1 269 ? 4.106 -4.354 26.114 1.00 94.56 269 GLY A N 1
ATOM 2021 C CA . GLY A 1 269 ? 3.101 -4.879 27.051 1.00 94.56 269 GLY A CA 1
ATOM 2022 C C . GLY A 1 269 ? 2.036 -5.785 26.414 1.00 94.56 269 GLY A C 1
ATOM 2023 O O . GLY A 1 269 ? 1.202 -6.340 27.128 1.00 94.56 269 GLY A O 1
ATOM 2024 N N . ALA A 1 270 ? 2.076 -6.006 25.096 1.00 96.06 270 ALA A N 1
ATOM 2025 C CA . ALA A 1 270 ? 1.115 -6.825 24.351 1.00 96.06 270 ALA A CA 1
ATOM 2026 C C . ALA A 1 270 ? 1.005 -8.276 24.835 1.00 96.06 270 ALA A C 1
ATOM 2028 O O . ALA A 1 270 ? -0.065 -8.879 24.734 1.00 96.06 270 ALA A O 1
ATOM 2029 N N . MET A 1 271 ? 2.079 -8.822 25.414 1.00 95.56 271 MET A N 1
ATOM 2030 C CA . MET A 1 271 ? 2.084 -10.163 26.013 1.00 95.56 271 MET A CA 1
ATOM 2031 C C . MET A 1 271 ? 1.046 -10.321 27.130 1.00 95.56 271 MET A C 1
ATOM 2033 O O . MET A 1 271 ? 0.584 -11.427 27.380 1.00 95.56 271 MET A O 1
ATOM 2037 N N . GLN A 1 272 ? 0.668 -9.224 27.788 1.00 97.06 272 GLN A N 1
ATOM 2038 C CA . GLN A 1 272 ? -0.345 -9.206 28.844 1.00 97.06 272 GLN A CA 1
ATOM 2039 C C . GLN A 1 272 ? -1.722 -8.763 28.330 1.00 97.06 272 GLN A C 1
ATOM 2041 O O . GLN A 1 272 ? -2.679 -8.709 29.098 1.00 97.06 272 GLN A O 1
ATOM 2046 N N . CYS A 1 273 ? -1.836 -8.412 27.046 1.00 97.62 273 CYS A N 1
ATOM 2047 C CA . CYS A 1 273 ? -3.086 -7.969 26.447 1.00 97.62 273 CYS A CA 1
ATOM 2048 C C . CYS A 1 273 ? -3.920 -9.171 26.026 1.00 97.62 273 CYS A C 1
ATOM 2050 O O . CYS A 1 273 ? -3.589 -9.841 25.043 1.00 97.62 273 CYS A O 1
ATOM 2052 N N . HIS A 1 274 ? -5.017 -9.422 26.738 1.00 97.19 274 HIS A N 1
ATOM 2053 C CA . HIS A 1 274 ? -5.999 -10.435 26.338 1.00 97.19 274 HIS A CA 1
ATOM 2054 C C . HIS A 1 274 ? -7.040 -9.854 25.376 1.00 97.19 274 HIS A C 1
ATOM 2056 O O . HIS A 1 274 ? -7.623 -10.578 24.569 1.00 97.19 274 HIS A O 1
ATOM 2062 N N . GLY A 1 275 ? -7.245 -8.535 25.411 1.00 97.94 275 GLY A N 1
ATOM 2063 C CA . GLY A 1 275 ? -8.148 -7.851 24.501 1.00 97.94 275 GLY A CA 1
ATOM 2064 C C . GLY A 1 275 ? -8.312 -6.366 24.796 1.00 97.94 275 GLY A C 1
ATOM 2065 O O . GLY A 1 275 ? -7.591 -5.777 25.606 1.00 97.94 275 GLY A O 1
ATOM 2066 N N . PHE A 1 276 ? -9.258 -5.740 24.106 1.00 98.50 276 PHE A N 1
ATOM 2067 C CA . PHE A 1 276 ? -9.541 -4.317 24.230 1.00 98.50 276 PHE A CA 1
ATOM 2068 C C . PHE A 1 276 ? -11.010 -3.997 23.943 1.00 98.50 276 PHE A C 1
ATOM 2070 O O . PHE A 1 276 ? -11.651 -4.612 23.093 1.00 98.50 276 PHE A O 1
ATOM 2077 N N . THR A 1 277 ? -11.534 -2.975 24.615 1.00 98.56 277 THR A N 1
ATOM 2078 C CA . THR A 1 277 ? -12.801 -2.345 24.222 1.00 98.56 277 THR A CA 1
ATOM 2079 C C . THR A 1 277 ? -12.529 -1.377 23.080 1.00 98.56 277 THR A C 1
ATOM 2081 O O . THR A 1 277 ? -11.673 -0.514 23.250 1.00 98.56 277 THR A O 1
ATOM 2084 N N . TYR A 1 278 ? -13.265 -1.453 21.972 1.00 98.56 278 TYR A N 1
ATOM 2085 C CA . TYR A 1 278 ? -13.241 -0.473 20.885 1.00 98.56 278 TYR A CA 1
ATOM 2086 C C . TYR A 1 278 ? -14.497 0.402 20.901 1.00 98.56 278 TYR A C 1
ATOM 2088 O O . TYR A 1 278 ? -15.616 -0.098 20.811 1.00 98.56 278 TYR A O 1
ATOM 2096 N N . ASP A 1 279 ? -14.302 1.714 20.996 1.00 98.06 279 ASP A N 1
ATOM 2097 C CA . ASP A 1 279 ? -15.336 2.733 20.833 1.00 98.06 279 ASP A CA 1
ATOM 2098 C C . ASP A 1 279 ? -15.313 3.236 19.385 1.00 98.06 279 ASP A C 1
ATOM 2100 O O . ASP A 1 279 ? -14.409 3.979 18.986 1.00 98.06 279 ASP A O 1
ATOM 2104 N N . LYS A 1 280 ? -16.317 2.827 18.602 1.00 97.19 280 LYS A N 1
ATOM 2105 C CA . LYS A 1 280 ? -16.475 3.167 17.178 1.00 97.19 280 LYS A CA 1
ATOM 2106 C C . LYS A 1 280 ? -16.633 4.666 16.972 1.00 97.19 280 LYS A C 1
ATOM 2108 O O . LYS A 1 280 ? -16.043 5.231 16.053 1.00 97.19 280 LYS A O 1
ATOM 2113 N N . LYS A 1 281 ? -17.376 5.329 17.862 1.00 96.38 281 LYS A N 1
ATOM 2114 C CA . LYS A 1 281 ? -17.657 6.765 17.776 1.00 96.38 281 LYS A CA 1
ATOM 2115 C C . LYS A 1 281 ? -16.392 7.595 17.969 1.00 96.38 281 LYS A C 1
ATOM 2117 O O . LYS A 1 281 ? -16.236 8.633 17.334 1.00 96.38 281 LYS A O 1
ATOM 2122 N N . GLN A 1 282 ? -15.504 7.152 18.853 1.00 96.81 282 GLN A N 1
ATOM 2123 C CA . GLN A 1 282 ? -14.247 7.845 19.142 1.00 96.81 282 GLN A CA 1
ATOM 2124 C C . GLN A 1 282 ? -13.060 7.312 18.340 1.00 96.81 282 GLN A C 1
ATOM 2126 O O . GLN A 1 282 ? -11.989 7.910 18.411 1.00 96.81 282 GLN A O 1
ATOM 2131 N N . SER A 1 283 ? -13.226 6.199 17.615 1.00 97.38 283 SER A N 1
ATOM 2132 C CA . SER A 1 283 ? -12.113 5.444 17.028 1.00 97.38 283 SER A CA 1
ATOM 2133 C C . SER A 1 283 ? -11.002 5.234 18.063 1.00 97.38 283 SER A C 1
ATOM 2135 O O . SER A 1 283 ? -9.863 5.668 17.891 1.00 97.38 283 SER A O 1
ATOM 2137 N N . LYS A 1 284 ? -11.370 4.657 19.211 1.00 98.00 284 LYS A N 1
ATOM 2138 C CA . LYS A 1 284 ? -10.498 4.545 20.386 1.00 98.00 284 LYS A CA 1
ATOM 2139 C C . LYS A 1 284 ? -10.580 3.155 20.988 1.00 98.00 284 LYS A C 1
ATOM 2141 O O . LYS A 1 284 ? -11.681 2.675 21.233 1.00 98.00 284 LYS A O 1
ATOM 2146 N N . CYS A 1 285 ? -9.441 2.560 21.321 1.00 98.00 285 CYS A N 1
ATOM 2147 C CA . CYS A 1 285 ? -9.392 1.349 22.134 1.00 98.00 285 CYS A CA 1
ATOM 2148 C C . CYS A 1 285 ? -8.913 1.607 23.561 1.00 98.00 285 CYS A C 1
ATOM 2150 O O . CYS A 1 285 ? -8.101 2.501 23.794 1.00 98.00 285 CYS A O 1
ATOM 2152 N N . THR A 1 286 ? -9.403 0.789 24.492 1.00 98.44 286 THR A N 1
ATOM 2153 C CA . THR A 1 286 ? -8.927 0.668 25.878 1.00 98.44 286 THR A CA 1
ATOM 2154 C C . THR A 1 286 ? -8.494 -0.775 26.108 1.00 98.44 286 THR A C 1
ATOM 2156 O O . THR A 1 286 ? -9.300 -1.675 25.880 1.00 98.44 286 THR A O 1
ATOM 2159 N N . PHE A 1 287 ? -7.250 -1.006 26.527 1.00 98.38 287 PHE A N 1
ATOM 2160 C CA . PHE A 1 287 ? -6.673 -2.354 26.642 1.00 98.38 287 PHE A CA 1
ATOM 2161 C C . PHE A 1 287 ? -6.930 -2.978 28.015 1.00 98.38 287 PHE A C 1
ATOM 2163 O O . PHE A 1 287 ? -6.986 -2.267 29.020 1.00 98.38 287 PHE A O 1
ATOM 2170 N N . HIS A 1 288 ? -7.063 -4.303 28.066 1.00 98.19 288 HIS A N 1
ATOM 2171 C CA . HIS A 1 288 ? -7.417 -5.047 29.276 1.00 98.19 288 HIS A CA 1
ATOM 2172 C C . HIS A 1 288 ? -6.514 -6.272 29.475 1.00 98.19 288 HIS A C 1
ATOM 2174 O O . HIS A 1 288 ? -6.163 -6.955 28.507 1.00 98.19 288 HIS A O 1
ATOM 2180 N N . TYR A 1 289 ? -6.172 -6.554 30.736 1.00 97.50 289 TYR A N 1
ATOM 2181 C CA . TYR A 1 289 ? -5.464 -7.783 31.120 1.00 97.50 289 TYR A CA 1
ATOM 2182 C C . TYR A 1 289 ? -6.335 -9.028 30.952 1.00 97.50 289 TYR A C 1
ATOM 2184 O O . TYR A 1 289 ? -5.823 -10.079 30.627 1.00 97.50 289 TYR A O 1
ATOM 2192 N N . ASP A 1 290 ? -7.640 -8.917 31.179 1.00 96.88 290 ASP A N 1
ATOM 2193 C CA . ASP A 1 290 ? -8.641 -9.975 31.032 1.00 96.88 290 ASP A CA 1
ATOM 2194 C C . ASP A 1 290 ? -9.966 -9.316 30.633 1.00 96.88 290 ASP A C 1
ATOM 2196 O O . ASP A 1 290 ? -10.489 -8.447 31.329 1.00 96.88 290 ASP A O 1
ATOM 2200 N N . VAL A 1 291 ? -10.502 -9.713 29.484 1.00 97.25 291 VAL A N 1
ATOM 2201 C CA . VAL A 1 291 ? -11.705 -9.104 28.911 1.00 97.25 291 VAL A CA 1
ATOM 2202 C C . VAL A 1 291 ? -12.983 -9.409 29.692 1.00 97.25 291 VAL A C 1
ATOM 2204 O O . VAL A 1 291 ? -13.985 -8.726 29.476 1.00 97.25 291 VAL A O 1
ATOM 2207 N N . MET A 1 292 ? -12.957 -10.390 30.597 1.00 96.38 292 MET A N 1
ATOM 2208 C CA . MET A 1 292 ? -14.116 -10.825 31.380 1.00 96.38 292 MET A CA 1
ATOM 2209 C C . MET A 1 292 ? -14.183 -10.190 32.776 1.00 96.38 292 MET A C 1
ATOM 2211 O O . MET A 1 292 ? -15.210 -10.304 33.445 1.00 96.38 292 MET A O 1
ATOM 2215 N N . ASP A 1 293 ? -13.124 -9.512 33.228 1.00 96.69 293 ASP A N 1
ATOM 2216 C CA . ASP A 1 293 ? -13.036 -9.014 34.603 1.00 96.69 293 ASP A CA 1
ATOM 2217 C C . ASP A 1 293 ? -13.723 -7.653 34.808 1.00 96.69 293 ASP A C 1
ATOM 2219 O O . ASP A 1 293 ? -13.368 -6.622 34.230 1.00 96.69 293 ASP A O 1
ATOM 2223 N N . GLY A 1 294 ? -14.690 -7.623 35.721 1.00 95.88 294 GLY A N 1
ATOM 2224 C CA . GLY A 1 294 ? -15.420 -6.421 36.106 1.00 95.88 294 GLY A CA 1
ATOM 2225 C C . GLY A 1 294 ? -16.681 -6.159 35.278 1.00 95.88 294 GLY A C 1
ATOM 2226 O O . GLY A 1 294 ? -17.184 -6.993 34.533 1.00 95.88 294 GLY A O 1
ATOM 2227 N N . LYS A 1 295 ? -17.266 -4.969 35.462 1.00 96.56 295 LYS A N 1
ATOM 2228 C CA . LYS A 1 295 ? -18.562 -4.627 34.855 1.00 96.56 295 LYS A CA 1
ATOM 2229 C C . LYS A 1 295 ? -18.413 -4.281 33.373 1.00 96.56 295 LYS A C 1
ATOM 2231 O O . LYS A 1 295 ? -17.600 -3.424 33.025 1.00 96.56 295 LYS A O 1
ATOM 2236 N N . VAL A 1 296 ? -19.278 -4.856 32.541 1.00 97.69 296 VAL A N 1
ATOM 2237 C CA . VAL A 1 296 ? -19.439 -4.490 31.126 1.00 97.69 296 VAL A CA 1
ATOM 2238 C C . VAL A 1 296 ? -20.398 -3.309 30.965 1.00 97.69 296 VAL A C 1
ATOM 2240 O O . VAL A 1 296 ? -21.299 -3.087 31.777 1.00 97.69 296 VAL A O 1
ATOM 2243 N N . SER A 1 297 ? -20.207 -2.510 29.920 1.00 97.31 297 SER A N 1
ATOM 2244 C CA . SER A 1 297 ? -21.126 -1.440 29.519 1.00 97.31 297 SER A CA 1
ATOM 2245 C C . SER A 1 297 ? -21.690 -1.741 28.143 1.00 97.31 297 SER A C 1
ATOM 2247 O O . SER A 1 297 ? -20.926 -1.933 27.207 1.00 97.31 297 SER A O 1
ATOM 2249 N N . LYS A 1 298 ? -23.016 -1.751 28.009 1.00 97.38 298 LYS A N 1
ATOM 2250 C CA . LYS A 1 298 ? -23.686 -2.022 26.733 1.00 97.38 298 LYS A CA 1
ATOM 2251 C C . LYS A 1 298 ? -23.849 -0.747 25.910 1.00 97.38 298 LYS A C 1
ATOM 2253 O O . LYS A 1 298 ? -24.174 0.307 26.455 1.00 97.38 298 LYS A O 1
ATOM 2258 N N . GLY A 1 299 ? -23.666 -0.852 24.600 1.00 96.25 299 GLY A N 1
ATOM 2259 C CA . GLY A 1 299 ? -23.856 0.234 23.645 1.00 96.25 299 GLY A CA 1
ATOM 2260 C C . GLY A 1 299 ? -23.470 -0.190 22.232 1.00 96.25 299 GLY A C 1
ATOM 2261 O O . GLY A 1 299 ? -22.447 -0.828 22.044 1.00 96.25 299 GLY A O 1
ATOM 2262 N N . LYS A 1 300 ? -24.260 0.203 21.225 1.00 96.25 300 LYS A N 1
ATOM 2263 C CA . LYS A 1 300 ? -24.042 -0.184 19.812 1.00 96.25 300 LYS A CA 1
ATOM 2264 C C . LYS A 1 300 ? -22.681 0.259 19.247 1.00 96.25 300 LYS A C 1
ATOM 2266 O O . LYS A 1 300 ? -22.146 -0.374 18.338 1.00 96.25 300 LYS A O 1
ATOM 2271 N N . GLU A 1 301 ? -22.130 1.327 19.820 1.00 97.75 301 GLU A N 1
ATOM 2272 C CA . GLU A 1 301 ? -20.834 1.902 19.449 1.00 97.75 301 GLU A CA 1
ATOM 2273 C C . GLU A 1 301 ? -19.646 1.266 20.184 1.00 97.75 301 GLU A C 1
ATOM 2275 O O . GLU A 1 301 ? -18.514 1.699 1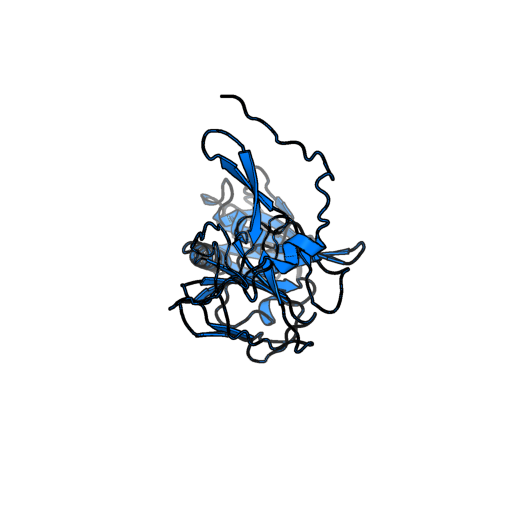9.988 1.00 97.75 301 GLU A O 1
ATOM 2280 N N . LEU A 1 302 ? -19.888 0.275 21.044 1.00 97.94 302 LEU A N 1
ATOM 2281 C CA . LEU A 1 302 ? -18.859 -0.436 21.793 1.00 97.94 302 LEU A CA 1
ATOM 2282 C C . LEU A 1 302 ? -18.809 -1.883 21.328 1.00 97.94 302 LEU A C 1
ATOM 2284 O O . LEU A 1 302 ? -19.845 -2.532 21.257 1.00 97.94 302 LEU A O 1
ATOM 2288 N N . ASP A 1 303 ? -17.609 -2.383 21.073 1.00 98.44 303 ASP A N 1
ATOM 2289 C CA . ASP A 1 303 ? -17.359 -3.813 20.924 1.00 98.44 303 ASP A CA 1
ATOM 2290 C C . ASP A 1 303 ? -16.165 -4.208 21.800 1.00 98.44 303 ASP A C 1
ATOM 2292 O O . ASP A 1 303 ? -15.197 -3.450 21.927 1.00 98.44 303 ASP A O 1
ATOM 2296 N N . CYS A 1 304 ? -16.204 -5.402 22.378 1.00 98.38 304 CYS A N 1
ATOM 2297 C CA . CYS A 1 304 ? -15.064 -6.003 23.055 1.00 98.38 304 CYS A CA 1
ATOM 2298 C C . CYS A 1 304 ? -14.367 -6.965 22.098 1.00 98.38 304 CYS A C 1
ATOM 2300 O O . CYS A 1 304 ? -15.004 -7.901 21.627 1.00 98.38 304 CYS A O 1
ATOM 2302 N N . TYR A 1 305 ? -13.078 -6.766 21.835 1.00 98.44 305 TYR A N 1
ATOM 2303 C CA . TYR A 1 305 ? -12.255 -7.673 21.035 1.00 98.44 305 TYR A CA 1
ATOM 2304 C C . TYR A 1 305 ? -11.293 -8.437 21.937 1.00 98.44 305 TYR A C 1
ATOM 2306 O O . TYR A 1 305 ? -10.662 -7.834 22.803 1.00 98.44 305 TYR A O 1
ATOM 2314 N N . PHE A 1 306 ? -11.137 -9.738 21.713 1.00 97.88 306 PHE A N 1
ATOM 2315 C CA . PHE A 1 306 ? -10.245 -10.601 22.492 1.00 97.88 306 PHE A CA 1
ATOM 2316 C C . PHE A 1 306 ? -9.472 -11.559 21.593 1.00 97.88 306 PHE A C 1
ATOM 2318 O O . PHE A 1 306 ? -9.980 -11.968 20.550 1.00 97.88 306 PHE A O 1
ATOM 2325 N N . LYS A 1 307 ? -8.243 -11.903 21.977 1.00 97.06 307 LYS A N 1
ATOM 2326 C CA . LYS A 1 307 ? -7.422 -12.854 21.219 1.00 97.06 307 LYS A CA 1
ATOM 2327 C C . LYS A 1 307 ? -8.037 -14.252 21.307 1.00 97.06 307 LYS A C 1
ATOM 2329 O O . LYS A 1 307 ? -8.352 -14.719 22.400 1.00 97.06 307 LYS A O 1
ATOM 2334 N N . ILE A 1 308 ? -8.193 -14.907 20.165 1.00 92.62 308 ILE A N 1
ATOM 2335 C CA . ILE A 1 308 ? -8.478 -16.338 20.065 1.00 92.62 308 ILE A CA 1
ATOM 2336 C C . ILE A 1 308 ? -7.109 -16.992 19.910 1.00 92.62 308 ILE A C 1
ATOM 2338 O O . ILE A 1 308 ? -6.508 -16.917 18.840 1.00 92.62 308 ILE A O 1
ATOM 2342 N N . ILE A 1 309 ? -6.584 -17.518 21.014 1.00 71.75 309 ILE A N 1
ATOM 2343 C CA . ILE A 1 309 ? -5.335 -18.288 21.044 1.00 71.75 309 ILE A CA 1
ATOM 2344 C C . ILE A 1 309 ? -5.702 -19.768 21.002 1.00 71.75 309 ILE A C 1
ATOM 2346 O O . ILE A 1 309 ? -6.653 -20.138 21.730 1.00 71.75 309 ILE A O 1
#

Foldseek 3Di:
DDDDDDDDDDDDDDPQPPVNLVLFDWPPWAFPVDWDWDDPPPDIDTHTDTDDDDDPDDDDTDGPDDDDDDDDDDDDFAWDWAPWDFQFPFPDKDKDADDAAKDAAADPDRQKIWGRPDPQLHRWIKTHYYQKGAFDKGWTATQFKKKKKKWFWPVDPVVLFDWPPWFFLQDWIWMDHPPDTTTTTITMDIDGGTIDIIGTNGMGGMIMIIGHDDPVRVVSRVVLVVLLVQKDKDAQKFFAPPFQDDFQNHQKDAAAPSVQSCSLCPTHRNVQFQWWKAQQVRSMTGTGSHRHHHDMDGGRRIMIMGGND

Secondary structure (DSSP, 8-state):
-------------SSS-HHHHHTTSPTTPEEEEEEEEEE-SS-EEEEEEEE----SS------SS------------S--EEEEE--BS-S--EEEE--SEEEE-BSS-SSEEEEEE-GGGTTSEEEEB-SEE-SS-EEEEESS-EEEEEEEETTS-HHHHSPTTPEEEEEEEEEEETTEEEEEEEEEEEE-SEEEEE--SS-EEEEEEEEE--HHHHHHHHHHHHHHHSEEEEEEEPPPSS-BPPBTTBSEEES-HHHHHHHHHHSTTGGG--EEEEETTTTEEEEES-TTSS---EEEEEEEEEE--

Radius of gyration: 26.9 Å; chains: 1; bounding box: 72×45×76 Å

Sequence (309 aa):
SEKAEATAESLVDAKGGLGAAVDLAPEGFAATGLSAEFSDGRSTSKFPIFRKDFTAGQVRFQFRQPCFAGVFAMEQDGVQIRDVIQSSSSKQFELVDVNIGSVRYCVEREDLQFVNVAGKYRGGKFIRSGVDKDTGDTGFTAFTPVTVYVAIDGQVDHQAAAPEGFLATGDTIDFSRASLTVKFHVYVRSFGSGKVAFHFRRRCAAGVFVVEHQESAEVDAEEREGLLSSYGAFSGESCGKGNVLKIGGASTLLGSLDKCKLACWQGDGAMQCHGFTYDKKQSKCTFHYDVMDGKVSKGKELDCYFKII

Organism: Alexandrium catenella (NCBI:txid2925)

pLDDT: mean 88.69, std 15.51, range [26.92, 98.56]